Protein AF-0000000072075339 (afdb_homodimer)

Secondary structure (DSSP, 8-state):
------S---TTT----TTS-HHHHHHHHHHHHHHHHT---HHHHHHHHHHHHHHHHHHGGGGGSPPPGGGHHHHEESS------S----HHHHHHHHHHHHHHHT-TT--HHHHHHHHHHHHHHHHHHHHHHHS--EE---/------S---TTT----TTS-HHHHHHHHHHHHHHHHT---HHHHHHHHHHHHHHHHHHGGGGGSPPPGGGHHHHEESSPPP---S----HHHHHHHHHHHHHHHT-TT--HHHHHHHHHHHHHHHHHHHHHHHS--EE---

Radius of gyration: 21.12 Å; Cα contacts (8 Å, |Δi|>4): 261; chains: 2; bounding box: 48×66×52 Å

Sequence (284 aa):
MATILNTECDLLTLPFSAATDFTDLADFCDRFAETLIDCSDPTYKMALLGRMGACLALLRPTLDEPIPPHLIERFTVETLPDPQPFFEPDAHALCEYCQTLTQLLCEQSLLSETEKSLKGLLCELMWMFAADLKAPRWSASHMATILNTECDLLTLPFSAATDFTDLADFCDRFAETLIDCSDPTYKMALLGRMGACLALLRPTLDEPIPPHLIERFTVETLPDPQPFFEPDAHALCEYCQTLTQLLCEQSLLSETEKSLKGLLCELMWMFAADLKAPRWSASH

Nearest PDB structures (foldseek):
  7fik-assembly1_M  TM=4.691E-01  e=2.339E+00  Xenopus laevis
  3kjy-assembly2_B  TM=5.322E-01  e=7.559E+00  Homo sapiens
  7fil-assembly1_A  TM=4.597E-01  e=6.046E+00  Xenopus laevis
  8bqs-assembly1_De  TM=5.172E-01  e=9.995E+00  Tetrahymena thermophila SB210
  7fik-assembly1_M  TM=4.689E-01  e=1.684E+00  Xenopus laevis

Structure (mmCIF, N/CA/C/O backbone):
data_AF-0000000072075339-model_v1
#
loop_
_entity.id
_entity.type
_entity.pdbx_description
1 polymer 'Uncharacterized protein'
#
loop_
_atom_site.group_PDB
_atom_site.id
_atom_site.type_symbol
_atom_site.label_atom_id
_atom_site.label_alt_id
_atom_site.label_comp_id
_atom_site.label_asym_id
_atom_site.label_entity_id
_atom_site.label_seq_id
_atom_site.pdbx_PDB_ins_code
_atom_site.Cartn_x
_atom_site.Cartn_y
_atom_site.Cartn_z
_atom_site.occupancy
_atom_site.B_iso_or_equiv
_atom_site.auth_seq_id
_atom_site.auth_comp_id
_atom_site.auth_asym_id
_atom_site.auth_atom_id
_atom_site.pdbx_PDB_model_num
ATOM 1 N N . MET A 1 1 ? 5.293 36.656 -11.688 1 23.62 1 MET A N 1
ATOM 2 C CA . MET A 1 1 ? 6.238 36.781 -10.586 1 23.62 1 MET A CA 1
ATOM 3 C C . MET A 1 1 ? 5.953 35.719 -9.508 1 23.62 1 MET A C 1
ATOM 5 O O . MET A 1 1 ? 5.078 35.938 -8.664 1 23.62 1 MET A O 1
ATOM 9 N N . ALA A 1 2 ? 5.703 34.531 -9.945 1 28.23 2 ALA A N 1
ATOM 10 C CA . ALA A 1 2 ? 5.176 33.312 -9.305 1 28.23 2 ALA A CA 1
ATOM 11 C C . ALA A 1 2 ? 5.957 32.969 -8.039 1 28.23 2 ALA A C 1
ATOM 13 O O . ALA A 1 2 ? 7.188 33.062 -8.016 1 28.23 2 ALA A O 1
ATOM 14 N N . THR A 1 3 ? 5.398 33.438 -6.914 1 31.03 3 THR A N 1
ATOM 15 C CA . THR A 1 3 ? 6.023 33.094 -5.641 1 31.03 3 THR A CA 1
ATOM 16 C C . THR A 1 3 ? 6.672 31.719 -5.711 1 31.03 3 THR A C 1
ATOM 18 O O . THR A 1 3 ? 5.988 30.703 -5.898 1 31.03 3 THR A O 1
ATOM 21 N N . ILE A 1 4 ? 7.793 31.609 -6.434 1 32.75 4 ILE A N 1
ATOM 22 C CA . ILE A 1 4 ? 8.688 30.453 -6.422 1 32.75 4 ILE A CA 1
ATOM 23 C C . ILE A 1 4 ? 8.68 29.812 -5.035 1 32.75 4 ILE A C 1
ATOM 25 O O . ILE A 1 4 ? 9.039 30.453 -4.043 1 32.75 4 ILE A O 1
ATOM 29 N N . LEU A 1 5 ? 7.621 29.234 -4.617 1 36.28 5 LEU A N 1
ATOM 30 C CA . LEU A 1 5 ? 7.855 28.359 -3.467 1 36.28 5 LEU A CA 1
ATOM 31 C C . LEU A 1 5 ? 9.328 27.984 -3.365 1 36.28 5 LEU A C 1
ATOM 33 O O . LEU A 1 5 ? 9.883 27.391 -4.293 1 36.28 5 LEU A O 1
ATOM 37 N N . ASN A 1 6 ? 10.25 28.906 -2.969 1 36.69 6 ASN A N 1
ATOM 38 C CA . ASN A 1 6 ? 11.648 28.719 -2.596 1 36.69 6 ASN A CA 1
ATOM 39 C C . ASN A 1 6 ? 11.977 27.25 -2.385 1 36.69 6 ASN A C 1
ATOM 41 O O . ASN A 1 6 ? 11.219 26.531 -1.727 1 36.69 6 ASN A O 1
ATOM 45 N N . THR A 1 7 ? 12.789 26.562 -3.205 1 40.75 7 THR A N 1
ATOM 46 C CA . THR A 1 7 ? 13.484 25.281 -3.332 1 40.75 7 THR A CA 1
ATOM 47 C C . THR A 1 7 ? 13.609 24.609 -1.974 1 40.75 7 THR A C 1
ATOM 49 O O . THR A 1 7 ? 13.258 23.438 -1.827 1 40.75 7 THR A O 1
ATOM 52 N N . GLU A 1 8 ? 14.891 24.906 -1.226 1 45.94 8 GLU A N 1
ATOM 53 C CA . GLU A 1 8 ? 15.648 24.219 -0.189 1 45.94 8 GLU A CA 1
ATOM 54 C C . GLU A 1 8 ? 14.961 24.328 1.168 1 45.94 8 GLU A C 1
ATOM 56 O O . GLU A 1 8 ? 15.617 24.562 2.186 1 45.94 8 GLU A O 1
ATOM 61 N N . CYS A 1 9 ? 13.922 25 1.209 1 56.03 9 CYS A N 1
ATOM 62 C CA . CYS A 1 9 ? 13.492 24.953 2.602 1 56.03 9 CYS A CA 1
ATOM 63 C C . CYS A 1 9 ? 13.766 23.578 3.209 1 56.03 9 CYS A C 1
ATOM 65 O O . CYS A 1 9 ? 13.367 22.562 2.65 1 56.03 9 CYS A O 1
ATOM 67 N N . ASP A 1 10 ? 14.82 23.594 4.02 1 80.69 10 ASP A N 1
ATOM 68 C CA . ASP A 1 10 ? 15.25 22.422 4.766 1 80.69 10 ASP A CA 1
ATOM 69 C C . ASP A 1 10 ? 14.055 21.672 5.355 1 80.69 10 ASP A C 1
ATOM 71 O O . ASP A 1 10 ? 13.391 22.188 6.262 1 80.69 10 ASP A O 1
ATOM 75 N N . LEU A 1 11 ? 13.5 20.766 4.598 1 88.38 11 LEU A N 1
ATOM 76 C CA . LEU A 1 11 ? 12.398 19.922 5.047 1 88.38 11 LEU A CA 1
ATOM 77 C C . LEU A 1 11 ? 12.539 19.578 6.527 1 88.38 11 LEU A C 1
ATOM 79 O O . LEU A 1 11 ? 11.539 19.344 7.211 1 88.38 11 LEU A O 1
ATOM 83 N N . LEU A 1 12 ? 13.727 19.766 6.965 1 92.88 12 LEU A N 1
ATOM 84 C CA . LEU A 1 12 ? 13.977 19.406 8.352 1 92.88 12 LEU A CA 1
ATOM 85 C C . LEU A 1 12 ? 13.586 20.547 9.289 1 92.88 12 LEU A C 1
ATOM 87 O O . LEU A 1 12 ? 13.414 20.328 10.492 1 92.88 12 LEU A O 1
ATOM 91 N N . THR A 1 13 ? 13.438 21.719 8.703 1 89.88 13 THR A N 1
ATOM 92 C CA . THR A 1 13 ? 13.125 22.859 9.555 1 89.88 13 THR A CA 1
ATOM 93 C C . THR A 1 13 ? 11.773 23.453 9.195 1 89.88 13 THR A C 1
ATOM 95 O O . THR A 1 13 ? 11.391 24.516 9.711 1 89.88 13 THR A O 1
ATOM 98 N N . LEU A 1 14 ? 11.102 22.875 8.242 1 89.5 14 LEU A N 1
ATOM 99 C CA . LEU A 1 14 ? 9.758 23.328 7.871 1 89.5 14 LEU A CA 1
ATOM 100 C C . LEU A 1 14 ? 8.859 23.406 9.094 1 89.5 14 LEU A C 1
ATOM 102 O O . LEU A 1 14 ? 8.688 22.422 9.82 1 89.5 14 LEU A O 1
ATOM 106 N N . PRO A 1 15 ? 8.414 24.656 9.344 1 91.88 15 PRO A N 1
ATOM 107 C CA . PRO A 1 15 ? 7.578 24.781 10.547 1 91.88 15 PRO A CA 1
ATOM 108 C C . PRO A 1 15 ? 6.152 24.281 10.328 1 91.88 15 PRO A C 1
ATOM 110 O O . PRO A 1 15 ? 5.543 24.562 9.297 1 91.88 15 PRO A O 1
ATOM 113 N N . PHE A 1 16 ? 5.668 23.391 11.203 1 94.56 16 PHE A N 1
ATOM 114 C CA . PHE A 1 16 ? 4.262 23.016 11.242 1 94.56 16 PHE A CA 1
ATOM 115 C C . PHE A 1 16 ? 3.848 22.625 12.656 1 94.56 16 PHE A C 1
ATOM 117 O O . PHE A 1 16 ? 4.688 22.234 13.469 1 94.56 16 PHE A O 1
ATOM 124 N N . SER A 1 17 ? 2.57 22.906 12.922 1 95.94 17 SER A N 1
ATOM 125 C CA . SER A 1 17 ? 1.936 22.625 14.203 1 95.94 17 SER A CA 1
ATOM 126 C C . SER A 1 17 ? 0.494 22.156 14.023 1 95.94 17 SER A C 1
ATOM 128 O O . SER A 1 17 ? 0.046 21.938 12.891 1 95.94 17 SER A O 1
ATOM 130 N N . ALA A 1 18 ? -0.209 22.016 15.125 1 93.88 18 ALA A N 1
ATOM 131 C CA . ALA A 1 18 ? -1.604 21.578 15.086 1 93.88 18 ALA A CA 1
ATOM 132 C C . ALA A 1 18 ? -2.49 22.656 14.461 1 93.88 18 ALA A C 1
ATOM 134 O O . ALA A 1 18 ? -3.621 22.375 14.047 1 93.88 18 ALA A O 1
ATOM 135 N N . ALA A 1 19 ? -1.967 23.875 14.359 1 93.38 19 ALA A N 1
ATOM 136 C CA . ALA A 1 19 ? -2.729 24.984 13.805 1 93.38 19 ALA A CA 1
ATOM 137 C C . ALA A 1 19 ? -2.564 25.062 12.289 1 93.38 19 ALA A C 1
ATOM 139 O O . ALA A 1 19 ? -3.287 25.797 11.617 1 93.38 19 ALA A O 1
ATOM 140 N N . THR A 1 20 ? -1.573 24.297 11.773 1 95.5 20 THR A N 1
ATOM 141 C CA . THR A 1 20 ? -1.332 24.297 10.336 1 95.5 20 THR A CA 1
ATOM 142 C C . THR A 1 20 ? -2.482 23.625 9.594 1 95.5 20 THR A C 1
ATOM 144 O O . THR A 1 20 ? -2.971 22.578 10.023 1 95.5 20 THR A O 1
ATOM 147 N N . ASP A 1 21 ? -2.965 24.25 8.5 1 95.06 21 ASP A N 1
ATOM 148 C CA . ASP A 1 21 ? -4.035 23.672 7.695 1 95.06 21 ASP A CA 1
ATOM 149 C C . ASP A 1 21 ? -3.648 22.281 7.191 1 95.06 21 ASP A C 1
ATOM 151 O O . ASP A 1 21 ? -2.508 22.062 6.777 1 95.06 21 ASP A O 1
ATOM 155 N N . PHE A 1 22 ? -4.676 21.422 7.152 1 96.19 22 PHE A N 1
ATOM 156 C CA . PHE A 1 22 ? -4.367 20.062 6.75 1 96.19 22 PHE A CA 1
ATOM 157 C C . PHE A 1 22 ? -3.92 20.016 5.293 1 96.19 22 PHE A C 1
ATOM 159 O O . PHE A 1 22 ? -3.156 19.125 4.902 1 96.19 22 PHE A O 1
ATOM 166 N N . THR A 1 23 ? -4.289 20.922 4.488 1 93.75 23 THR A N 1
ATOM 167 C CA . THR A 1 23 ? -3.871 20.953 3.09 1 93.75 23 THR A CA 1
ATOM 168 C C . THR A 1 23 ? -2.391 21.297 2.975 1 93.75 23 THR A C 1
ATOM 170 O O . THR A 1 23 ? -1.698 20.812 2.08 1 93.75 23 THR A O 1
ATOM 173 N N . ASP A 1 24 ? -1.983 22.172 3.846 1 95 24 ASP A N 1
ATOM 174 C CA . ASP A 1 24 ? -0.554 22.469 3.881 1 95 24 ASP A CA 1
ATOM 175 C C . ASP A 1 24 ? 0.248 21.25 4.332 1 95 24 ASP A C 1
ATOM 177 O O . ASP A 1 24 ? 1.301 20.953 3.77 1 95 24 ASP A O 1
ATOM 181 N N . LEU A 1 25 ? -0.265 20.594 5.309 1 97.25 25 LEU A N 1
ATOM 182 C CA . LEU A 1 25 ? 0.392 19.375 5.773 1 97.25 25 LEU A CA 1
ATOM 183 C C . LEU A 1 25 ? 0.424 18.312 4.672 1 97.25 25 LEU A C 1
ATOM 185 O O . LEU A 1 25 ? 1.421 17.609 4.512 1 97.25 25 LEU A O 1
ATOM 189 N N . ALA A 1 26 ? -0.642 18.266 3.934 1 95.25 26 ALA A N 1
ATOM 190 C CA . ALA A 1 26 ? -0.673 17.359 2.795 1 95.25 26 ALA A CA 1
ATOM 191 C C . ALA A 1 26 ? 0.414 17.703 1.781 1 95.25 26 ALA A C 1
ATOM 193 O O . ALA A 1 26 ? 1.076 16.812 1.242 1 95.25 26 ALA A O 1
ATOM 194 N N . ASP A 1 27 ? 0.608 18.891 1.541 1 94.19 27 ASP A N 1
ATOM 195 C CA . ASP A 1 27 ? 1.674 19.344 0.649 1 94.19 27 ASP A CA 1
ATOM 196 C C . ASP A 1 27 ? 3.045 18.938 1.187 1 94.19 27 ASP A C 1
ATOM 198 O O . ASP A 1 27 ? 3.938 18.578 0.417 1 94.19 27 ASP A O 1
ATOM 202 N N . PHE A 1 28 ? 3.186 19.047 2.463 1 95.81 28 PHE A N 1
ATOM 203 C CA . PHE A 1 28 ? 4.441 18.625 3.072 1 95.81 28 PHE A CA 1
ATOM 204 C C . PHE A 1 28 ? 4.668 17.125 2.869 1 95.81 28 PHE A C 1
ATOM 206 O O . PHE A 1 28 ? 5.781 16.703 2.557 1 95.81 28 PHE A O 1
ATOM 213 N N . CYS A 1 29 ? 3.629 16.375 3.064 1 96.44 29 CYS A N 1
ATOM 214 C CA . CYS A 1 29 ? 3.742 14.938 2.83 1 96.44 29 CYS A CA 1
ATOM 215 C C . CYS A 1 29 ? 4.273 14.648 1.431 1 96.44 29 CYS A C 1
ATOM 217 O O . CYS A 1 29 ? 5.129 13.789 1.252 1 96.44 29 CYS A O 1
ATOM 219 N N . ASP A 1 30 ? 3.842 15.391 0.474 1 95.19 30 ASP A N 1
ATOM 220 C CA . ASP A 1 30 ? 4.312 15.266 -0.901 1 95.19 30 ASP A CA 1
ATOM 221 C C . ASP A 1 30 ? 5.812 15.539 -0.997 1 95.19 30 ASP A C 1
ATOM 223 O O . ASP A 1 30 ? 6.555 14.766 -1.608 1 95.19 30 ASP A O 1
ATOM 227 N N . ARG A 1 31 ? 6.148 16.531 -0.443 1 95.12 31 ARG A N 1
ATOM 228 C CA . ARG A 1 31 ? 7.543 16.969 -0.512 1 95.12 31 ARG A CA 1
ATOM 229 C C . ARG A 1 31 ? 8.453 16 0.242 1 95.12 31 ARG A C 1
ATOM 231 O O . ARG A 1 31 ? 9.562 15.703 -0.206 1 95.12 31 ARG A O 1
ATOM 238 N N . PHE A 1 32 ? 7.98 15.562 1.385 1 96.88 32 PHE A N 1
ATOM 239 C CA . PHE A 1 32 ? 8.758 14.57 2.127 1 96.88 32 PHE A CA 1
ATOM 240 C C . PHE A 1 32 ? 9 13.328 1.281 1 96.88 32 PHE A C 1
ATOM 242 O O . PHE A 1 32 ? 10.125 12.828 1.213 1 96.88 32 PHE A O 1
ATOM 249 N N . ALA A 1 33 ? 7.953 12.859 0.675 1 96 33 ALA A N 1
ATOM 250 C CA . ALA A 1 33 ? 8.07 11.656 -0.144 1 96 33 ALA A CA 1
ATOM 251 C C . ALA A 1 33 ? 9.031 11.875 -1.309 1 96 33 ALA A C 1
ATOM 253 O O . ALA A 1 33 ? 9.883 11.023 -1.587 1 96 33 ALA A O 1
ATOM 254 N N . GLU A 1 34 ? 8.93 12.953 -1.925 1 95.19 34 GLU A N 1
ATOM 255 C CA . GLU A 1 34 ? 9.781 13.297 -3.059 1 95.19 34 GLU A CA 1
ATOM 256 C C . GLU A 1 34 ? 11.258 13.289 -2.658 1 95.19 34 GLU A C 1
ATOM 258 O O . GLU A 1 34 ? 12.117 12.859 -3.43 1 95.19 34 GLU A O 1
ATOM 263 N N . THR A 1 35 ? 11.469 13.734 -1.55 1 95.69 35 THR A N 1
ATOM 264 C CA . THR A 1 35 ? 12.844 13.82 -1.062 1 95.69 35 THR A CA 1
ATOM 265 C C . THR A 1 35 ? 13.328 12.453 -0.579 1 95.69 35 THR A C 1
ATOM 267 O O . THR A 1 35 ? 14.461 12.062 -0.853 1 95.69 35 THR A O 1
ATOM 270 N N . LEU A 1 36 ? 12.539 11.766 0.073 1 96.56 36 LEU A N 1
ATOM 271 C CA . LEU A 1 36 ? 12.906 10.477 0.662 1 96.56 36 LEU A CA 1
ATOM 272 C C . LEU A 1 36 ? 13.289 9.477 -0.42 1 96.56 36 LEU A C 1
ATOM 274 O O . LEU A 1 36 ? 14.25 8.719 -0.259 1 96.56 36 LEU A O 1
ATOM 278 N N . ILE A 1 37 ? 12.578 9.469 -1.451 1 95 37 ILE A N 1
ATOM 279 C CA . ILE A 1 37 ? 12.719 8.438 -2.479 1 95 37 ILE A CA 1
ATOM 280 C C . ILE A 1 37 ? 14.148 8.445 -3.02 1 95 37 ILE A C 1
ATOM 282 O O . ILE A 1 37 ? 14.695 7.395 -3.357 1 95 37 ILE A O 1
ATOM 286 N N . ASP A 1 38 ? 14.781 9.57 -3.012 1 93 38 ASP A N 1
ATOM 287 C CA . ASP A 1 38 ? 16.125 9.688 -3.57 1 93 38 ASP A CA 1
ATOM 288 C C . ASP A 1 38 ? 17.156 9.883 -2.467 1 93 38 ASP A C 1
ATOM 290 O O . ASP A 1 38 ? 18.344 10.109 -2.75 1 93 38 ASP A O 1
ATOM 294 N N . CYS A 1 39 ? 16.766 9.797 -1.274 1 93.44 39 CYS A N 1
ATOM 295 C CA . CYS A 1 39 ? 17.656 10.055 -0.16 1 93.44 39 CYS A CA 1
ATOM 296 C C . CYS A 1 39 ? 18.531 8.836 0.131 1 93.44 39 CYS A C 1
ATOM 298 O O . CYS A 1 39 ? 18.016 7.746 0.385 1 93.44 39 CYS A O 1
ATOM 300 N N . SER A 1 40 ? 19.781 8.977 0.144 1 91.5 40 SER A N 1
ATOM 301 C CA . SER A 1 40 ? 20.703 7.879 0.401 1 91.5 40 SER A CA 1
ATOM 302 C C . SER A 1 40 ? 21.484 8.102 1.694 1 91.5 40 SER A C 1
ATOM 304 O O . SER A 1 40 ? 22.141 7.18 2.201 1 91.5 40 SER A O 1
ATOM 306 N N . ASP A 1 41 ? 21.469 9.281 2.227 1 92.75 41 ASP A N 1
ATOM 307 C CA . ASP A 1 41 ? 22.141 9.594 3.482 1 92.75 41 ASP A CA 1
ATOM 308 C C . ASP A 1 41 ? 21.344 9.078 4.68 1 92.75 41 ASP A C 1
ATOM 310 O O . ASP A 1 41 ? 20.234 9.555 4.938 1 92.75 41 ASP A O 1
ATOM 314 N N . PRO A 1 42 ? 21.953 8.242 5.473 1 91.62 42 PRO A N 1
ATOM 315 C CA . PRO A 1 42 ? 21.188 7.617 6.562 1 91.62 42 PRO A CA 1
ATOM 316 C C . PRO A 1 42 ? 20.766 8.625 7.629 1 91.62 42 PRO A C 1
ATOM 318 O O . PRO A 1 42 ? 19.656 8.508 8.18 1 91.62 42 PRO A O 1
ATOM 321 N N . THR A 1 43 ? 21.625 9.508 7.91 1 93 43 THR A N 1
ATOM 322 C CA . THR A 1 43 ? 21.312 10.5 8.93 1 93 43 THR A CA 1
ATOM 323 C C . THR A 1 43 ? 20.156 11.391 8.469 1 93 43 THR A C 1
ATOM 325 O O . THR A 1 43 ? 19.219 11.656 9.234 1 93 43 THR A O 1
ATOM 328 N N . TYR A 1 44 ? 20.25 11.867 7.266 1 93.88 44 TYR A N 1
ATOM 329 C CA . TYR A 1 44 ? 19.188 12.703 6.719 1 93.88 44 TYR A CA 1
ATOM 330 C C . TYR A 1 44 ? 17.891 11.93 6.605 1 93.88 44 TYR A C 1
ATOM 332 O O . TYR A 1 44 ? 16.812 12.461 6.902 1 93.88 44 TYR A O 1
ATOM 340 N N . LYS A 1 45 ? 17.969 10.703 6.188 1 94.88 45 LYS A N 1
ATOM 341 C CA . LYS A 1 45 ? 16.797 9.836 6.082 1 94.88 45 LYS A CA 1
ATOM 342 C C . LYS A 1 45 ? 16.078 9.734 7.418 1 94.88 45 LYS A C 1
ATOM 344 O O . LYS A 1 45 ? 14.852 9.898 7.48 1 94.88 45 LYS A O 1
ATOM 349 N N . MET A 1 46 ? 16.859 9.547 8.445 1 95.44 46 MET A N 1
ATOM 350 C CA . MET A 1 46 ? 16.266 9.414 9.766 1 95.44 46 MET A CA 1
ATOM 351 C C . MET A 1 46 ? 15.57 10.703 10.188 1 95.44 46 MET A C 1
ATOM 353 O O . MET A 1 46 ? 14.469 10.672 10.742 1 95.44 46 MET A O 1
ATOM 357 N N . ALA A 1 47 ? 16.188 11.766 9.953 1 94.88 47 ALA A N 1
ATOM 358 C CA . ALA A 1 47 ? 15.602 13.062 10.289 1 94.88 47 ALA A CA 1
ATOM 359 C C . ALA A 1 47 ? 14.312 13.305 9.5 1 94.88 47 ALA A C 1
ATOM 361 O O . ALA A 1 47 ? 13.32 13.781 10.047 1 94.88 47 ALA A O 1
ATOM 362 N N . LEU A 1 48 ? 14.344 12.93 8.227 1 96.31 48 LEU A N 1
ATOM 363 C CA . LEU A 1 48 ? 13.18 13.078 7.359 1 96.31 48 LEU A CA 1
ATOM 364 C C . LEU A 1 48 ? 12.016 12.227 7.859 1 96.31 48 LEU A C 1
ATOM 366 O O . LEU A 1 48 ? 10.883 12.695 7.926 1 96.31 48 LEU A O 1
ATOM 370 N N . LEU A 1 49 ? 12.336 11.031 8.234 1 97.38 49 LEU A N 1
ATOM 371 C CA . LEU A 1 49 ? 11.32 10.125 8.758 1 97.38 49 LEU A CA 1
ATOM 372 C C . LEU A 1 49 ? 10.711 10.688 10.039 1 97.38 49 LEU A C 1
ATOM 374 O O . LEU A 1 49 ? 9.5 10.578 10.258 1 97.38 49 LEU A O 1
ATOM 378 N N . GLY A 1 50 ? 11.531 11.266 10.828 1 96.88 50 GLY A N 1
ATOM 379 C CA . GLY A 1 50 ? 11.031 11.914 12.023 1 96.88 50 GLY A CA 1
ATOM 380 C C . GLY A 1 50 ? 10.039 13.023 11.734 1 96.88 50 GLY A C 1
ATOM 381 O O . GLY A 1 50 ? 8.969 13.094 12.352 1 96.88 50 GLY A O 1
ATOM 382 N N . ARG A 1 51 ? 10.422 13.859 10.805 1 96.62 51 ARG A N 1
ATOM 383 C CA . ARG A 1 51 ? 9.547 14.961 10.414 1 96.62 51 ARG A CA 1
ATOM 384 C C . ARG A 1 51 ? 8.258 14.445 9.789 1 96.62 51 ARG A C 1
ATOM 386 O O . ARG A 1 51 ? 7.176 14.961 10.078 1 96.62 51 ARG A O 1
ATOM 393 N N . MET A 1 52 ? 8.344 13.438 9.031 1 97.31 52 MET A N 1
ATOM 394 C CA . MET A 1 52 ? 7.18 12.797 8.422 1 97.31 52 MET A CA 1
ATOM 395 C C . MET A 1 52 ? 6.23 12.273 9.492 1 97.31 52 MET A C 1
ATOM 397 O O . MET A 1 52 ? 5.02 12.484 9.414 1 97.31 52 MET A O 1
ATOM 401 N N . GLY A 1 53 ? 6.859 11.602 10.422 1 98 53 GLY A N 1
ATOM 402 C CA . GLY A 1 53 ? 6.059 11.086 11.523 1 98 53 GLY A CA 1
ATOM 403 C C . GLY A 1 53 ? 5.293 12.164 12.266 1 98 53 GLY A C 1
ATOM 404 O O . GLY A 1 53 ? 4.117 11.984 12.594 1 98 53 GLY A O 1
ATOM 405 N N . ALA A 1 54 ? 5.945 13.219 12.57 1 97.38 54 ALA A N 1
ATOM 406 C CA . ALA A 1 54 ? 5.312 14.344 13.266 1 97.38 54 ALA A CA 1
ATOM 407 C C . ALA A 1 54 ? 4.172 14.93 12.43 1 97.38 54 ALA A C 1
ATOM 409 O O . ALA A 1 54 ? 3.102 15.227 12.961 1 97.38 54 ALA A O 1
ATOM 410 N N . CYS A 1 55 ? 4.41 15.062 11.18 1 97.94 55 CYS A N 1
ATOM 411 C CA . CYS A 1 55 ? 3.4 15.594 10.266 1 97.94 55 CYS A CA 1
ATOM 412 C C . CYS A 1 55 ? 2.168 14.703 10.242 1 97.94 55 CYS A C 1
ATOM 414 O O . CYS A 1 55 ? 1.041 15.188 10.359 1 97.94 55 CYS A O 1
ATOM 416 N N . LEU A 1 56 ? 2.328 13.414 10.141 1 98.56 56 LEU A N 1
ATOM 417 C CA . LEU A 1 56 ? 1.232 12.453 10.109 1 98.56 56 LEU A CA 1
ATOM 418 C C . LEU A 1 56 ? 0.462 12.461 11.43 1 98.56 56 LEU A C 1
ATOM 420 O O . LEU A 1 56 ? -0.764 12.328 11.43 1 98.56 56 LEU A O 1
ATOM 424 N N . ALA A 1 57 ? 1.186 12.609 12.469 1 98 57 ALA A N 1
ATOM 425 C CA . ALA A 1 57 ? 0.553 12.656 13.781 1 98 57 ALA A CA 1
ATOM 426 C C . ALA A 1 57 ? -0.381 13.852 13.898 1 98 57 ALA A C 1
ATOM 428 O O . ALA A 1 57 ? -1.417 13.781 14.562 1 98 57 ALA A O 1
ATOM 429 N N . LEU A 1 58 ? -0.051 14.867 13.25 1 97.94 58 LEU A N 1
ATOM 430 C CA . LEU A 1 58 ? -0.884 16.062 13.273 1 97.94 58 LEU A CA 1
ATOM 431 C C . LEU A 1 58 ? -2.096 15.906 12.359 1 97.94 58 LEU A C 1
ATOM 433 O O . LEU A 1 58 ? -3.164 16.453 12.633 1 97.94 58 LEU A O 1
ATOM 437 N N . LEU A 1 59 ? -1.928 15.172 11.312 1 98.19 59 LEU A N 1
ATOM 438 C CA . LEU A 1 59 ? -2.992 15.008 10.328 1 98.19 59 LEU A CA 1
ATOM 439 C C . LEU A 1 59 ? -4.062 14.047 10.844 1 98.19 59 LEU A C 1
ATOM 441 O O . LEU A 1 59 ? -5.25 14.227 10.562 1 98.19 59 LEU A O 1
ATOM 445 N N . ARG A 1 60 ? -3.721 13.117 11.617 1 97.25 60 ARG A N 1
ATOM 446 C CA . ARG A 1 60 ? -4.602 12.023 12.008 1 97.25 60 ARG A CA 1
ATOM 447 C C . ARG A 1 60 ? -5.875 12.547 12.664 1 97.25 60 ARG A C 1
ATOM 449 O O . ARG A 1 60 ? -6.98 12.203 12.242 1 97.25 60 ARG A O 1
ATOM 456 N N . PRO A 1 61 ? -5.828 13.406 13.586 1 95.62 61 PRO A N 1
ATOM 457 C CA . PRO A 1 61 ? -7.055 13.891 14.227 1 95.62 61 PRO A CA 1
ATOM 458 C C . PRO A 1 61 ? -7.906 14.75 13.297 1 95.62 61 PRO A C 1
ATOM 460 O O . PRO A 1 61 ? -9.117 14.867 13.492 1 95.62 61 PRO A O 1
ATOM 463 N N . THR A 1 62 ? -7.32 15.297 12.312 1 94.38 62 THR A N 1
ATOM 464 C CA . THR A 1 62 ? -8.031 16.203 11.422 1 94.38 62 THR A CA 1
ATOM 465 C C . THR A 1 62 ? -8.906 15.438 10.438 1 94.38 62 THR A C 1
ATOM 467 O O . THR A 1 62 ? -9.805 16 9.82 1 94.38 62 THR A O 1
ATOM 470 N N . LEU A 1 63 ? -8.625 14.234 10.289 1 95.12 63 LEU A N 1
ATOM 471 C CA . LEU A 1 63 ? -9.352 13.422 9.312 1 95.12 63 LEU A CA 1
ATOM 472 C C . LEU A 1 63 ? -10.82 13.297 9.688 1 95.12 63 LEU A C 1
ATOM 474 O O . LEU A 1 63 ? -11.672 13.062 8.828 1 95.12 63 LEU A O 1
ATOM 478 N N . ASP A 1 64 ? -11.102 13.508 10.906 1 93.06 64 ASP A N 1
ATOM 479 C CA . ASP A 1 64 ? -12.477 13.383 11.391 1 93.06 64 ASP A CA 1
ATOM 480 C C . ASP A 1 64 ? -13.125 14.758 11.547 1 93.06 64 ASP A C 1
ATOM 482 O O . ASP A 1 64 ? -14.297 14.852 11.914 1 93.06 64 ASP A O 1
ATOM 486 N N . GLU A 1 65 ? -12.477 15.75 11.312 1 92.31 65 GLU A N 1
ATOM 487 C CA . GLU A 1 65 ? -12.977 17.109 11.484 1 92.31 65 GLU A CA 1
ATOM 488 C C . GLU A 1 65 ? -13.586 17.641 10.188 1 92.31 65 GLU A C 1
ATOM 490 O O . GLU A 1 65 ? -13.156 17.266 9.094 1 92.31 65 GLU A O 1
ATOM 495 N N . PRO A 1 66 ? -14.539 18.516 10.383 1 90.56 66 PRO A N 1
ATOM 496 C CA . PRO A 1 66 ? -15.055 19.156 9.18 1 90.56 66 PRO A CA 1
ATOM 497 C C . PRO A 1 66 ? -14.031 20.078 8.508 1 90.56 66 PRO A C 1
ATOM 499 O O . PRO A 1 66 ? -13.062 20.5 9.148 1 90.56 66 PRO A O 1
ATOM 502 N N . ILE A 1 67 ? -14.234 20.266 7.246 1 90.81 67 ILE A N 1
ATOM 503 C CA . ILE A 1 67 ? -13.367 21.203 6.52 1 90.81 67 ILE A CA 1
ATOM 504 C C . ILE A 1 67 ? -13.516 22.594 7.102 1 90.81 67 ILE A C 1
ATOM 506 O O . ILE A 1 67 ? -14.625 23.125 7.195 1 90.81 67 ILE A O 1
ATOM 510 N N . PRO A 1 68 ? -12.367 23.141 7.453 1 91.56 68 PRO A N 1
ATOM 511 C CA . PRO A 1 68 ? -12.453 24.531 7.926 1 91.56 68 PRO A CA 1
ATOM 512 C C . PRO A 1 68 ? -13.125 25.453 6.918 1 91.56 68 PRO A C 1
ATOM 514 O O . PRO A 1 68 ? -12.914 25.328 5.711 1 91.56 68 PRO A O 1
ATOM 517 N N . PRO A 1 69 ? -13.867 26.391 7.375 1 91.44 69 PRO A N 1
ATOM 518 C CA . PRO A 1 69 ? -14.641 27.266 6.488 1 91.44 69 PRO A CA 1
ATOM 519 C C . PRO A 1 69 ? -13.758 27.984 5.465 1 91.44 69 PRO A C 1
ATOM 521 O O . PRO A 1 69 ? -14.164 28.156 4.309 1 91.44 69 PRO A O 1
ATOM 524 N N . HIS A 1 70 ? -12.656 28.453 5.875 1 92.5 70 HIS A N 1
ATOM 525 C CA . HIS A 1 70 ? -11.805 29.234 4.996 1 92.5 70 HIS A CA 1
ATOM 526 C C . HIS A 1 70 ? -11.211 28.375 3.883 1 92.5 70 HIS A C 1
ATOM 528 O O . HIS A 1 70 ? -10.617 28.891 2.936 1 92.5 70 HIS A O 1
ATOM 534 N N . LEU A 1 71 ? -11.352 27.016 3.996 1 90.94 71 LEU A N 1
ATOM 535 C CA . LEU A 1 71 ? -10.805 26.109 2.99 1 90.94 71 LEU A CA 1
ATOM 536 C C . LEU A 1 71 ? -11.914 25.578 2.082 1 90.94 71 LEU A C 1
ATOM 538 O O . LEU A 1 71 ? -11.641 24.906 1.091 1 90.94 71 LEU A O 1
ATOM 542 N N . ILE A 1 72 ? -13.141 25.797 2.246 1 88.38 72 ILE A N 1
ATOM 543 C CA . ILE A 1 72 ? -14.281 25.219 1.542 1 88.38 72 ILE A CA 1
ATOM 544 C C . ILE A 1 72 ? -14.18 25.531 0.05 1 88.38 72 ILE A C 1
ATOM 546 O O . ILE A 1 72 ? -14.445 24.672 -0.789 1 88.38 72 ILE A O 1
ATOM 550 N N . GLU A 1 73 ? -13.766 26.703 -0.239 1 84.44 73 GLU A N 1
ATOM 551 C CA . GLU A 1 73 ? -13.688 27.125 -1.635 1 84.44 73 GLU A CA 1
ATOM 552 C C . GLU A 1 73 ? -12.672 26.281 -2.408 1 84.44 73 GLU A C 1
ATOM 554 O O . GLU A 1 73 ? -12.844 26.047 -3.607 1 84.44 73 GLU A O 1
ATOM 559 N N . ARG A 1 74 ? -11.688 25.828 -1.696 1 83.31 74 ARG A N 1
ATOM 560 C CA . ARG A 1 74 ? -10.633 25.031 -2.326 1 83.31 74 ARG A CA 1
ATOM 561 C C . ARG A 1 74 ? -11.141 23.656 -2.719 1 83.31 74 ARG A C 1
ATOM 563 O O . ARG A 1 74 ? -10.555 22.984 -3.58 1 83.31 74 ARG A O 1
ATOM 570 N N . PHE A 1 75 ? -12.203 23.25 -2.164 1 86.88 75 PHE A N 1
ATOM 571 C CA . PHE A 1 75 ? -12.688 21.891 -2.379 1 86.88 75 PHE A CA 1
ATOM 572 C C . PHE A 1 75 ? -13.914 21.891 -3.285 1 86.88 75 PHE A C 1
ATOM 574 O O . PHE A 1 75 ? -14.438 20.828 -3.625 1 86.88 75 PHE A O 1
ATOM 581 N N . THR A 1 76 ? -14.359 23.047 -3.629 1 79 76 THR A N 1
ATOM 582 C CA . THR A 1 76 ? -15.539 23.172 -4.48 1 79 76 THR A CA 1
ATOM 583 C C . THR A 1 76 ? -15.141 23.391 -5.934 1 79 76 THR A C 1
ATOM 585 O O . THR A 1 76 ? -14.477 24.375 -6.254 1 79 76 THR A O 1
ATOM 588 N N . VAL A 1 77 ? -14.812 22.422 -6.531 1 71.56 77 VAL A N 1
ATOM 589 C CA . VAL A 1 77 ? -14.445 22.594 -7.934 1 71.56 77 VAL A CA 1
ATOM 590 C C . VAL A 1 77 ? -15.641 22.25 -8.82 1 71.56 77 VAL A C 1
ATOM 592 O O . VAL A 1 77 ? -16.516 21.469 -8.43 1 71.56 77 VAL A O 1
ATOM 595 N N . GLU A 1 78 ? -15.664 23 -9.859 1 65.75 78 GLU A N 1
ATOM 596 C CA . GLU A 1 78 ? -16.75 22.812 -10.82 1 65.75 78 GLU A CA 1
ATOM 597 C C . GLU A 1 78 ? -16.625 21.484 -11.547 1 65.75 78 GLU A C 1
ATOM 599 O O . GLU A 1 78 ? -17.641 20.875 -11.898 1 65.75 78 GLU A O 1
ATOM 604 N N . THR A 1 79 ? -15.312 21.172 -11.867 1 62.44 79 THR A N 1
ATOM 605 C CA . THR A 1 79 ? -15.086 19.906 -12.547 1 62.44 79 THR A CA 1
ATOM 606 C C . THR A 1 79 ? -14.125 19.031 -11.75 1 62.44 79 THR A C 1
ATOM 608 O O . THR A 1 79 ? -13.094 19.516 -11.273 1 62.44 79 THR A O 1
ATOM 611 N N . LEU A 1 80 ? -14.648 17.938 -11.344 1 59.28 80 LEU A N 1
ATOM 612 C CA . LEU A 1 80 ? -13.797 17 -10.625 1 59.28 80 LEU A CA 1
ATOM 613 C C . LEU A 1 80 ? -12.586 16.609 -11.477 1 59.28 80 LEU A C 1
ATOM 615 O O . LEU A 1 80 ? -12.734 16.219 -12.641 1 59.28 80 LEU A O 1
ATOM 619 N N . PRO A 1 81 ? -11.461 17.062 -11.039 1 59.47 81 PRO A N 1
ATOM 620 C CA . PRO A 1 81 ? -10.305 16.562 -11.781 1 59.47 81 PRO A CA 1
ATOM 621 C C . PRO A 1 81 ? -10.281 15.031 -11.883 1 59.47 81 PRO A C 1
ATOM 623 O O . PRO A 1 81 ? -10.945 14.344 -11.102 1 59.47 81 PRO A O 1
ATOM 626 N N . ASP A 1 82 ? -9.836 14.523 -12.961 1 57.47 82 ASP A N 1
ATOM 627 C CA . ASP A 1 82 ? -9.664 13.078 -13.109 1 57.47 82 ASP A CA 1
ATOM 628 C C . ASP A 1 82 ? -8.938 12.484 -11.906 1 57.47 82 ASP A C 1
ATOM 630 O O . ASP A 1 82 ? -7.934 13.039 -11.445 1 57.47 82 ASP A O 1
ATOM 634 N N . PRO A 1 83 ? -9.656 11.695 -11.25 1 53.09 83 PRO A N 1
ATOM 635 C CA . PRO A 1 83 ? -8.969 11.078 -10.109 1 53.09 83 PRO A CA 1
ATOM 636 C C . PRO A 1 83 ? -7.574 10.57 -10.469 1 53.09 83 PRO A C 1
ATOM 638 O O . PRO A 1 83 ? -7.402 9.883 -11.477 1 53.09 83 PRO A O 1
ATOM 641 N N . GLN A 1 84 ? -6.574 11.305 -10.477 1 55.75 84 GLN A N 1
ATOM 642 C CA . GLN A 1 84 ? -5.227 10.781 -10.672 1 55.75 84 GLN A CA 1
ATOM 643 C C . GLN A 1 84 ? -4.812 9.883 -9.508 1 55.75 84 GLN A C 1
ATOM 645 O O . GLN A 1 84 ? -4.742 10.336 -8.367 1 55.75 84 GLN A O 1
ATOM 650 N N . PRO A 1 85 ? -5.059 8.477 -9.789 1 59.66 85 PRO A N 1
ATOM 651 C CA . PRO A 1 85 ? -4.578 7.691 -8.648 1 59.66 85 PRO A CA 1
ATOM 652 C C . PRO A 1 85 ? -3.074 7.82 -8.43 1 59.66 85 PRO A C 1
ATOM 654 O O . PRO A 1 85 ? -2.307 7.836 -9.398 1 59.66 85 PRO A O 1
ATOM 657 N N . PHE A 1 86 ? -2.676 8.375 -7.355 1 72.44 86 PHE A N 1
ATOM 658 C CA . PHE A 1 86 ? -1.247 8.539 -7.117 1 72.44 86 PHE A CA 1
ATOM 659 C C . PHE A 1 86 ? -0.627 7.23 -6.633 1 72.44 86 PHE A C 1
ATOM 661 O O . PHE A 1 86 ? 0.597 7.113 -6.547 1 72.44 86 PHE A O 1
ATOM 668 N N . PHE A 1 87 ? -1.464 6.066 -6.488 1 86.88 87 PHE A N 1
ATOM 669 C CA . PHE A 1 87 ? -0.896 4.766 -6.148 1 86.88 87 PHE A CA 1
ATOM 670 C C . PHE A 1 87 ? -0.965 3.818 -7.34 1 86.88 87 PHE A C 1
ATOM 672 O O . PHE A 1 87 ? -1.947 3.092 -7.508 1 86.88 87 PHE A O 1
ATOM 679 N N . GLU A 1 88 ? 0.114 3.889 -8.164 1 87.94 88 GLU A N 1
ATOM 680 C CA . GLU A 1 88 ? 0.101 3.088 -9.383 1 87.94 88 GLU A CA 1
ATOM 681 C C . GLU A 1 88 ? 1.379 2.266 -9.516 1 87.94 88 GLU A C 1
ATOM 683 O O . GLU A 1 88 ? 2.084 2.363 -10.523 1 87.94 88 GLU A O 1
ATOM 688 N N . PRO A 1 89 ? 1.58 1.422 -8.562 1 92.56 89 PRO A N 1
ATOM 689 C CA . PRO A 1 89 ? 2.717 0.512 -8.719 1 92.56 89 PRO A CA 1
ATOM 690 C C . PRO A 1 89 ? 2.512 -0.504 -9.844 1 92.56 89 PRO A C 1
ATOM 692 O O . PRO A 1 89 ? 1.376 -0.898 -10.125 1 92.56 89 PRO A O 1
ATOM 695 N N . ASP A 1 90 ? 3.605 -0.877 -10.516 1 92.81 90 ASP A N 1
ATOM 696 C CA . ASP A 1 90 ? 3.48 -1.953 -11.492 1 92.81 90 ASP A CA 1
ATOM 697 C C . ASP A 1 90 ? 3.494 -3.318 -10.812 1 92.81 90 ASP A C 1
ATOM 699 O O . ASP A 1 90 ? 3.641 -3.408 -9.586 1 92.81 90 ASP A O 1
ATOM 703 N N . ALA A 1 91 ? 3.359 -4.332 -11.578 1 94.38 91 ALA A N 1
ATOM 704 C CA . ALA A 1 91 ? 3.223 -5.684 -11.039 1 94.38 91 ALA A CA 1
ATOM 705 C C . ALA A 1 91 ? 4.477 -6.105 -10.281 1 94.38 91 ALA A C 1
ATOM 707 O O . ALA A 1 91 ? 4.395 -6.805 -9.273 1 94.38 91 ALA A O 1
ATOM 708 N N . HIS A 1 92 ? 5.66 -5.715 -10.727 1 96.69 92 HIS A N 1
ATOM 709 C CA . HIS A 1 92 ? 6.902 -6.055 -10.039 1 96.69 92 HIS A CA 1
ATOM 710 C C . HIS A 1 92 ? 6.961 -5.398 -8.664 1 96.69 92 HIS A C 1
ATOM 712 O O . HIS A 1 92 ? 7.305 -6.051 -7.672 1 96.69 92 HIS A O 1
ATOM 718 N N . ALA A 1 93 ? 6.633 -4.18 -8.68 1 96.75 93 ALA A N 1
ATOM 719 C CA . ALA A 1 93 ? 6.629 -3.453 -7.41 1 96.75 93 ALA A CA 1
ATOM 720 C C . ALA A 1 93 ? 5.613 -4.051 -6.438 1 96.75 93 ALA A C 1
ATOM 722 O O . ALA A 1 93 ? 5.914 -4.25 -5.258 1 96.75 93 ALA A O 1
ATOM 723 N N . LEU A 1 94 ? 4.438 -4.336 -6.93 1 97.19 94 LEU A N 1
ATOM 724 C CA . LEU A 1 94 ? 3.4 -4.93 -6.098 1 97.19 94 LEU A CA 1
ATOM 725 C C . LEU A 1 94 ? 3.869 -6.258 -5.512 1 97.19 94 LEU A C 1
ATOM 727 O O . LEU A 1 94 ? 3.688 -6.512 -4.316 1 97.19 94 LEU A O 1
ATOM 731 N N . CYS A 1 95 ? 4.438 -7.051 -6.371 1 98.12 95 CYS A N 1
ATOM 732 C CA . CYS A 1 95 ? 4.941 -8.336 -5.906 1 98.12 95 CYS A CA 1
ATOM 733 C C . CYS A 1 95 ? 6 -8.148 -4.824 1 98.12 95 CYS A C 1
ATOM 735 O O . CYS A 1 95 ? 5.957 -8.812 -3.789 1 98.12 95 CYS A O 1
ATOM 737 N N . GLU A 1 96 ? 6.887 -7.27 -5.023 1 98.06 96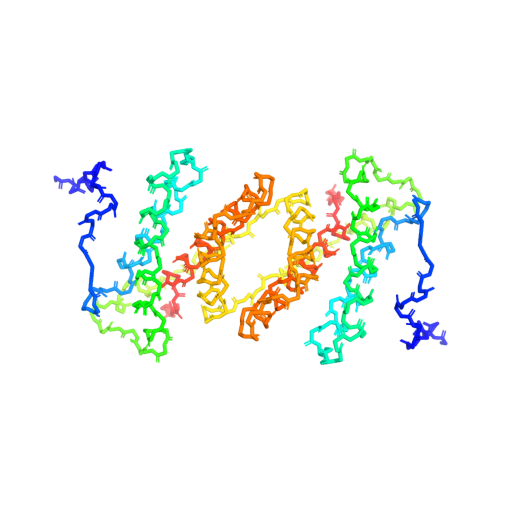 GLU A N 1
ATOM 738 C CA . GLU A 1 96 ? 7.949 -6.996 -4.062 1 98.06 96 GLU A CA 1
ATOM 739 C C . GLU A 1 96 ? 7.383 -6.488 -2.738 1 98.06 96 GLU A C 1
ATOM 741 O O . GLU A 1 96 ? 7.812 -6.922 -1.667 1 98.06 96 GLU A O 1
ATOM 746 N N . TYR A 1 97 ? 6.48 -5.539 -2.807 1 98.31 97 TYR A N 1
ATOM 747 C CA . TYR A 1 97 ? 5.844 -5.023 -1.601 1 98.31 97 TYR A CA 1
ATOM 748 C C . TYR A 1 97 ? 5.188 -6.148 -0.808 1 98.31 97 TYR A C 1
ATOM 750 O O . TYR A 1 97 ? 5.41 -6.277 0.398 1 98.31 97 TYR A O 1
ATOM 758 N N . CYS A 1 98 ? 4.414 -6.945 -1.493 1 98.56 98 CYS A N 1
ATOM 759 C CA . CYS A 1 98 ? 3.736 -8.047 -0.826 1 98.56 98 CYS A CA 1
ATOM 760 C C . CYS A 1 98 ? 4.738 -9.008 -0.202 1 98.56 98 CYS A C 1
ATOM 762 O O . CYS A 1 98 ? 4.547 -9.469 0.926 1 98.56 98 CYS A O 1
ATOM 764 N N . GLN A 1 99 ? 5.785 -9.312 -0.891 1 98.5 99 GLN A N 1
ATOM 765 C CA . GLN A 1 99 ? 6.812 -10.195 -0.354 1 98.5 99 GLN A CA 1
ATOM 766 C C . GLN A 1 99 ? 7.445 -9.609 0.904 1 98.5 99 GLN A C 1
ATOM 768 O O . GLN A 1 99 ? 7.613 -10.305 1.906 1 98.5 99 GLN A O 1
ATOM 773 N N . THR A 1 100 ? 7.805 -8.43 0.815 1 98.06 100 THR A N 1
ATOM 774 C CA . THR A 1 100 ? 8.445 -7.746 1.934 1 98.06 100 THR A CA 1
ATOM 775 C C . THR A 1 100 ? 7.535 -7.746 3.158 1 98.06 100 THR A C 1
ATOM 777 O O . THR A 1 100 ? 7.965 -8.094 4.258 1 98.06 100 THR A O 1
ATOM 780 N N . LEU A 1 101 ? 6.293 -7.391 2.988 1 98.31 101 LEU A N 1
ATOM 781 C CA . LEU A 1 101 ? 5.34 -7.336 4.09 1 98.31 101 LEU A CA 1
ATOM 782 C C . LEU A 1 101 ? 5.094 -8.727 4.664 1 98.31 101 LEU A C 1
ATOM 784 O O . LEU A 1 101 ? 4.977 -8.891 5.883 1 98.31 101 LEU A O 1
ATOM 788 N N . THR A 1 102 ? 4.996 -9.68 3.779 1 98.12 102 THR A N 1
ATOM 789 C CA . THR A 1 102 ? 4.84 -11.062 4.227 1 98.12 102 THR A CA 1
ATOM 790 C C . THR A 1 102 ? 6.004 -11.469 5.125 1 98.12 102 THR A C 1
ATOM 792 O O . THR A 1 102 ? 5.801 -12.062 6.188 1 98.12 102 THR A O 1
ATOM 795 N N . GLN A 1 103 ? 7.152 -11.141 4.688 1 95.81 103 GLN A N 1
ATOM 796 C CA . GLN A 1 103 ? 8.344 -11.477 5.465 1 95.81 103 GLN A CA 1
ATOM 797 C C . GLN A 1 103 ? 8.328 -10.781 6.824 1 95.81 103 GLN A C 1
ATOM 799 O O . GLN A 1 103 ? 8.633 -11.398 7.844 1 95.81 103 GLN A O 1
ATOM 804 N N . LEU A 1 104 ? 8.016 -9.555 6.859 1 96.25 104 LEU A N 1
ATOM 805 C CA . LEU A 1 104 ? 7.965 -8.797 8.102 1 96.25 104 LEU A CA 1
ATOM 806 C C . LEU A 1 104 ? 6.938 -9.383 9.062 1 96.25 104 LEU A C 1
ATOM 808 O O . LEU A 1 104 ? 7.188 -9.477 10.266 1 96.25 104 LEU A O 1
ATOM 812 N N . LEU A 1 105 ? 5.805 -9.766 8.539 1 96.69 105 LEU A N 1
ATOM 813 C CA . LEU A 1 105 ? 4.727 -10.297 9.367 1 96.69 105 LEU A CA 1
ATOM 814 C C . LEU A 1 105 ? 5.113 -11.648 9.969 1 96.69 105 LEU A C 1
ATOM 816 O O . LEU A 1 105 ? 4.504 -12.094 10.938 1 96.69 105 LEU A O 1
ATOM 820 N N . CYS A 1 106 ? 6.066 -12.273 9.367 1 94 106 CYS A N 1
ATOM 821 C CA . CYS A 1 106 ? 6.555 -13.531 9.914 1 94 106 CYS A CA 1
ATOM 822 C C . CYS A 1 106 ? 7.453 -13.297 11.117 1 94 106 CYS A C 1
ATOM 824 O O . CYS A 1 106 ? 7.723 -14.219 11.891 1 94 106 CYS A O 1
ATOM 826 N N . GLU A 1 107 ? 7.852 -12.055 11.242 1 86.94 107 GLU A N 1
ATOM 827 C CA . GLU A 1 107 ? 8.68 -11.727 12.398 1 86.94 107 GLU A CA 1
ATOM 828 C C . GLU A 1 107 ? 7.863 -11.758 13.688 1 86.94 107 GLU A C 1
ATOM 830 O O . GLU A 1 107 ? 6.738 -11.266 13.734 1 86.94 107 GLU A O 1
ATOM 835 N N . GLN A 1 108 ? 8.305 -12.273 14.758 1 76.38 108 GLN A N 1
ATOM 836 C CA . GLN A 1 108 ? 7.59 -12.523 16 1 76.38 108 GLN A CA 1
ATOM 837 C C . GLN A 1 108 ? 7.617 -11.297 16.906 1 76.38 108 GLN A C 1
ATOM 839 O O . GLN A 1 108 ? 6.809 -11.18 17.828 1 76.38 108 GLN A O 1
ATOM 844 N N . SER A 1 109 ? 8.203 -10.336 16.641 1 83.06 109 SER A N 1
ATOM 845 C CA . SER A 1 109 ? 8.414 -9.234 17.578 1 83.06 109 SER A CA 1
ATOM 846 C C . SER A 1 109 ? 7.559 -8.023 17.203 1 83.06 109 SER A C 1
ATOM 848 O O . SER A 1 109 ? 7.734 -6.938 17.766 1 83.06 109 SER A O 1
ATOM 850 N N . LEU A 1 110 ? 6.551 -8.18 16.469 1 88.5 110 LEU A N 1
ATOM 851 C CA . LEU A 1 110 ? 5.762 -7.023 16.047 1 88.5 110 LEU A CA 1
ATOM 852 C C . LEU A 1 110 ? 4.715 -6.68 17.109 1 88.5 110 LEU A C 1
ATOM 854 O O . LEU A 1 110 ? 4.098 -7.574 17.688 1 88.5 110 LEU A O 1
ATOM 858 N N . LEU A 1 111 ? 4.59 -5.359 17.312 1 90.5 111 LEU A N 1
ATOM 859 C CA . LEU A 1 111 ? 3.486 -4.887 18.141 1 90.5 111 LEU A CA 1
ATOM 860 C C . LEU A 1 111 ? 2.143 -5.199 17.484 1 90.5 111 LEU A C 1
ATOM 862 O O . LEU A 1 111 ? 2.035 -5.23 16.266 1 90.5 111 LEU A O 1
ATOM 866 N N . SER A 1 112 ? 1.124 -5.391 18.312 1 92.69 112 SER A N 1
ATOM 867 C CA . SER A 1 112 ? -0.197 -5.789 17.828 1 92.69 112 SER A CA 1
ATOM 868 C C . SER A 1 112 ? -0.745 -4.785 16.828 1 92.69 112 SER A C 1
ATOM 870 O O . SER A 1 112 ? -1.278 -5.168 15.781 1 92.69 112 SER A O 1
ATOM 872 N N . GLU A 1 113 ? -0.627 -3.518 17.125 1 93.69 113 GLU A N 1
ATOM 873 C CA . GLU A 1 113 ? -1.133 -2.475 16.234 1 93.69 113 GLU A CA 1
ATOM 874 C C . GLU A 1 113 ? -0.386 -2.475 14.914 1 93.69 113 GLU A C 1
ATOM 876 O O . GLU A 1 113 ? -0.992 -2.289 13.852 1 93.69 113 GLU A O 1
ATOM 881 N N . THR A 1 114 ? 0.889 -2.65 15.008 1 94.94 114 THR A N 1
ATOM 882 C CA . THR A 1 114 ? 1.725 -2.725 13.812 1 94.94 114 THR A CA 1
ATOM 883 C C . THR A 1 114 ? 1.349 -3.936 12.961 1 94.94 114 THR A C 1
ATOM 885 O O . THR A 1 114 ? 1.208 -3.824 11.742 1 94.94 114 THR A O 1
ATOM 888 N N . GLU A 1 115 ? 1.192 -5.035 13.602 1 95.25 115 GLU A N 1
ATOM 889 C CA . GLU A 1 115 ? 0.812 -6.258 12.898 1 95.25 115 GLU A CA 1
ATOM 890 C C . GLU A 1 115 ? -0.523 -6.086 12.18 1 95.25 115 GLU A C 1
ATOM 892 O O . GLU A 1 115 ? -0.665 -6.484 11.023 1 95.25 115 GLU A O 1
ATOM 897 N N . LYS A 1 116 ? -1.467 -5.512 12.844 1 95.5 116 LYS A N 1
ATOM 898 C CA . LYS A 1 116 ? -2.785 -5.293 12.258 1 95.5 116 LYS A CA 1
ATOM 899 C C . LYS A 1 116 ? -2.695 -4.402 11.023 1 95.5 116 LYS A C 1
ATOM 901 O O . LYS A 1 116 ? -3.307 -4.699 9.992 1 95.5 116 LYS A O 1
ATOM 906 N N . SER A 1 117 ? -1.978 -3.398 11.164 1 97.06 117 SER A N 1
ATOM 907 C CA . SER A 1 117 ? -1.817 -2.451 10.07 1 97.06 117 SER A CA 1
ATOM 908 C C . SER A 1 117 ? -1.14 -3.105 8.867 1 97.06 117 SER A C 1
ATOM 910 O O . SER A 1 117 ? -1.606 -2.969 7.738 1 97.06 117 SER A O 1
ATOM 912 N N . LEU A 1 118 ? -0.078 -3.807 9.141 1 97.75 118 LEU A N 1
ATOM 913 C CA . LEU A 1 118 ? 0.661 -4.453 8.062 1 97.75 118 LEU A CA 1
ATOM 914 C C . LEU A 1 118 ? -0.177 -5.543 7.406 1 97.75 118 LEU A C 1
ATOM 916 O O . LEU A 1 118 ? -0.104 -5.746 6.191 1 97.75 118 LEU A O 1
ATOM 920 N N . LYS A 1 119 ? -0.919 -6.234 8.188 1 97.38 119 LYS A N 1
ATOM 921 C CA . LYS A 1 119 ? -1.819 -7.258 7.668 1 97.38 119 LYS A CA 1
ATOM 922 C C . LYS A 1 119 ? -2.855 -6.648 6.727 1 97.38 119 LYS A C 1
ATOM 924 O O . LYS A 1 119 ? -3.066 -7.148 5.617 1 97.38 119 LYS A O 1
ATOM 929 N N . GLY A 1 120 ? -3.484 -5.629 7.234 1 97.44 120 GLY A N 1
ATOM 930 C CA . GLY A 1 120 ? -4.445 -4.934 6.391 1 97.44 120 GLY A CA 1
ATOM 931 C C . GLY A 1 120 ? -3.85 -4.453 5.082 1 97.44 120 GLY A C 1
ATOM 932 O O . GLY A 1 120 ? -4.438 -4.645 4.016 1 97.44 120 GLY A O 1
ATOM 933 N N . LEU A 1 121 ? -2.705 -3.822 5.137 1 98.25 121 LEU A N 1
ATOM 934 C CA . LEU A 1 121 ? -2.016 -3.318 3.955 1 98.25 121 LEU A CA 1
ATOM 935 C C . LEU A 1 121 ? -1.67 -4.457 3.002 1 98.25 121 LEU A C 1
ATOM 937 O O . LEU A 1 121 ? -1.901 -4.355 1.795 1 98.25 121 LEU A O 1
ATOM 941 N N . LEU A 1 122 ? -1.12 -5.531 3.512 1 98.31 122 LEU A N 1
ATOM 942 C CA . LEU A 1 122 ? -0.771 -6.68 2.682 1 98.31 122 LEU A CA 1
ATOM 943 C C . LEU A 1 122 ? -1.996 -7.207 1.943 1 98.31 122 LEU A C 1
ATOM 945 O O . LEU A 1 122 ? -1.931 -7.484 0.744 1 98.31 122 LEU A O 1
ATOM 949 N N . CYS A 1 123 ? -3.092 -7.297 2.613 1 97.19 123 CYS A N 1
ATOM 950 C CA . CYS A 1 123 ? -4.301 -7.84 2.006 1 97.19 123 CYS A CA 1
ATOM 951 C C . CYS A 1 123 ? -4.781 -6.953 0.864 1 97.19 123 CYS A C 1
ATOM 953 O O . CYS A 1 123 ? -5.105 -7.445 -0.217 1 97.19 123 CYS A O 1
ATOM 955 N N . GLU A 1 124 ? -4.777 -5.719 1.118 1 96.19 124 GLU A N 1
ATOM 956 C CA . GLU A 1 124 ? -5.199 -4.789 0.075 1 96.19 124 GLU A CA 1
ATOM 957 C C . GLU A 1 124 ? -4.277 -4.859 -1.138 1 96.19 124 GLU A C 1
ATOM 959 O O . GLU A 1 124 ? -4.742 -4.863 -2.279 1 96.19 124 GLU A O 1
ATOM 964 N N . LEU A 1 125 ? -3.023 -4.902 -0.901 1 97.56 125 LEU A N 1
ATOM 965 C CA . LEU A 1 125 ? -2.055 -4.977 -1.99 1 97.56 125 LEU A CA 1
ATOM 966 C C . LEU A 1 125 ? -2.176 -6.301 -2.736 1 97.56 125 LEU A C 1
ATOM 968 O O . LEU A 1 125 ? -2.033 -6.344 -3.959 1 97.56 125 LEU A O 1
ATOM 972 N N . MET A 1 126 ? -2.422 -7.34 -2.023 1 97 126 MET A N 1
ATOM 973 C CA . MET A 1 126 ? -2.576 -8.656 -2.631 1 97 126 MET A CA 1
ATOM 974 C C . MET A 1 126 ? -3.783 -8.688 -3.562 1 97 126 MET A C 1
ATOM 976 O O . MET A 1 126 ? -3.713 -9.25 -4.66 1 97 126 MET A O 1
ATOM 980 N N . TRP A 1 127 ? -4.836 -8.109 -3.066 1 95.44 127 TRP A N 1
ATOM 981 C CA . TRP A 1 127 ? -6.02 -8.023 -3.916 1 95.44 127 TRP A CA 1
ATOM 982 C C . TRP A 1 127 ? -5.723 -7.227 -5.184 1 95.44 127 TRP A C 1
ATOM 984 O O . TRP A 1 127 ? -6.117 -7.625 -6.281 1 95.44 127 TRP A O 1
ATOM 994 N N . MET A 1 128 ? -5.043 -6.172 -5.023 1 94.5 128 MET A N 1
ATOM 995 C CA . MET A 1 128 ? -4.684 -5.355 -6.184 1 94.5 128 MET A CA 1
ATOM 996 C C . MET A 1 128 ? -3.777 -6.133 -7.133 1 94.5 128 MET A C 1
ATOM 998 O O . MET A 1 128 ? -3.949 -6.07 -8.352 1 94.5 128 MET A O 1
ATOM 1002 N N . PHE A 1 129 ? -2.893 -6.781 -6.582 1 95.75 129 PHE A N 1
ATOM 1003 C CA . PHE A 1 129 ? -1.947 -7.57 -7.363 1 95.75 129 PHE A CA 1
ATOM 1004 C C . PHE A 1 129 ? -2.67 -8.648 -8.164 1 95.75 129 PHE A C 1
ATOM 1006 O O . PHE A 1 129 ? -2.441 -8.797 -9.359 1 95.75 129 PHE A O 1
ATOM 1013 N N . ALA A 1 130 ? -3.502 -9.336 -7.504 1 94.75 130 ALA A N 1
ATOM 1014 C CA . ALA A 1 130 ? -4.273 -10.391 -8.164 1 94.75 130 ALA A CA 1
ATOM 1015 C C . ALA A 1 130 ? -5.117 -9.812 -9.297 1 94.75 130 ALA A C 1
ATOM 1017 O O . ALA A 1 130 ? -5.156 -10.375 -10.398 1 94.75 130 ALA A O 1
ATOM 1018 N N . ALA A 1 131 ? -5.727 -8.758 -9.023 1 92.06 131 ALA A N 1
ATOM 1019 C CA . ALA A 1 131 ? -6.555 -8.109 -10.039 1 92.06 131 ALA A CA 1
ATOM 1020 C C . ALA A 1 131 ? -5.719 -7.68 -11.242 1 92.06 131 ALA A C 1
ATOM 1022 O O . ALA A 1 131 ? -6.141 -7.84 -12.391 1 92.06 131 ALA A O 1
ATOM 1023 N N . ASP A 1 132 ? -4.598 -7.168 -10.969 1 91.69 132 ASP A N 1
ATOM 1024 C CA . ASP A 1 132 ? -3.699 -6.719 -12.023 1 91.69 132 ASP A CA 1
ATOM 1025 C C . ASP A 1 132 ? -3.277 -7.883 -12.922 1 91.69 132 ASP A C 1
ATOM 1027 O O . ASP A 1 132 ? -3.268 -7.758 -14.148 1 91.69 132 ASP A O 1
ATOM 1031 N N . LEU A 1 133 ? -2.947 -8.906 -12.297 1 92.81 133 LEU A N 1
ATOM 1032 C CA . LEU A 1 133 ? -2.494 -10.086 -13.039 1 92.81 133 LEU A CA 1
ATOM 1033 C C . LEU A 1 133 ? -3.619 -10.656 -13.891 1 92.81 133 LEU A C 1
ATOM 1035 O O . LEU A 1 133 ? -3.363 -11.25 -14.945 1 92.81 133 LEU A O 1
ATOM 1039 N N . LYS A 1 134 ? -4.801 -10.414 -13.461 1 90.44 134 LYS A N 1
ATOM 1040 C CA . LYS A 1 134 ? -5.941 -11.008 -14.148 1 90.44 134 LYS A CA 1
ATOM 1041 C C . LYS A 1 134 ? -6.609 -10 -15.078 1 90.44 134 LYS A C 1
ATOM 1043 O O . LYS A 1 134 ? -7.555 -10.336 -15.797 1 90.44 134 LYS A O 1
ATOM 1048 N N . ALA A 1 135 ? -6.145 -8.812 -15.094 1 88.44 135 ALA A N 1
ATOM 1049 C CA . ALA A 1 135 ? -6.758 -7.758 -15.891 1 88.44 135 ALA A CA 1
ATOM 1050 C C . ALA A 1 135 ? -6.559 -8.016 -17.391 1 88.44 135 ALA A C 1
ATOM 1052 O O . ALA A 1 135 ? -5.504 -8.508 -17.797 1 88.44 135 ALA A O 1
ATOM 1053 N N . PRO A 1 136 ? -7.5 -7.523 -18.109 1 84.62 136 PRO A N 1
ATOM 1054 C CA . PRO A 1 136 ? -7.352 -7.664 -19.562 1 84.62 136 PRO A CA 1
ATOM 1055 C C . PRO A 1 136 ? -6.156 -6.891 -20.109 1 84.62 136 PRO A C 1
ATOM 1057 O O . PRO A 1 136 ? -5.844 -5.797 -19.625 1 84.62 136 PRO A O 1
ATOM 1060 N N . ARG A 1 137 ? -5.5 -7.441 -21.094 1 79.62 137 ARG A N 1
ATOM 1061 C CA . ARG A 1 137 ? -4.309 -6.816 -21.656 1 79.62 137 ARG A CA 1
ATOM 1062 C C . ARG A 1 137 ? -4.578 -6.297 -23.062 1 79.62 137 ARG A C 1
ATOM 1064 O O . ARG A 1 137 ? -3.875 -5.41 -23.547 1 79.62 137 ARG A O 1
ATOM 1071 N N . TRP A 1 138 ? -5.535 -6.879 -23.906 1 70.5 138 TRP A N 1
ATOM 1072 C CA . TRP A 1 138 ? -5.824 -6.504 -25.281 1 70.5 138 TRP A CA 1
ATOM 1073 C C . TRP A 1 138 ? -7.316 -6.258 -25.484 1 70.5 138 TRP A C 1
ATOM 1075 O O . TRP A 1 138 ? -8.148 -6.828 -24.766 1 70.5 138 TRP A O 1
ATOM 1085 N N . SER A 1 139 ? -7.598 -5.043 -25.953 1 63.91 139 SER A N 1
ATOM 1086 C CA . SER A 1 139 ? -8.969 -4.875 -26.422 1 63.91 139 SER A CA 1
ATOM 1087 C C . SER A 1 139 ? -9.125 -5.328 -27.875 1 63.91 139 SER A C 1
ATOM 1089 O O . SER A 1 139 ? -8.242 -5.098 -28.703 1 63.91 139 SER A O 1
ATOM 1091 N N . ALA A 1 140 ? -9.992 -6.336 -28.141 1 56.97 140 ALA A N 1
ATOM 1092 C CA . ALA A 1 140 ? -10.258 -6.805 -29.5 1 56.97 140 ALA A CA 1
ATOM 1093 C C . ALA A 1 140 ? -10.875 -5.699 -30.344 1 56.97 140 ALA A C 1
ATOM 1095 O O . ALA A 1 140 ? -11.844 -5.055 -29.938 1 56.97 140 ALA A O 1
ATOM 1096 N N . SER A 1 141 ? -10.156 -4.797 -30.906 1 49.12 141 SER A N 1
ATOM 1097 C CA . SER A 1 141 ? -10.688 -3.875 -31.906 1 49.12 141 SER A CA 1
ATOM 1098 C C . SER A 1 141 ? -11.57 -4.602 -32.906 1 49.12 141 SER A C 1
ATOM 1100 O O . SER A 1 141 ? -11.109 -5.512 -33.625 1 49.12 141 SER A O 1
ATOM 1102 N N . HIS A 1 142 ? -12.742 -5.039 -32.594 1 41.44 142 HIS A N 1
ATOM 1103 C CA . HIS A 1 142 ? -13.594 -5.152 -33.75 1 41.44 142 HIS A CA 1
ATOM 1104 C C . HIS A 1 142 ? -13.992 -3.779 -34.281 1 41.44 142 HIS A C 1
ATOM 1106 O O . HIS A 1 142 ? -14.219 -2.852 -33.531 1 41.44 142 HIS A O 1
ATOM 1112 N N . MET B 1 1 ? -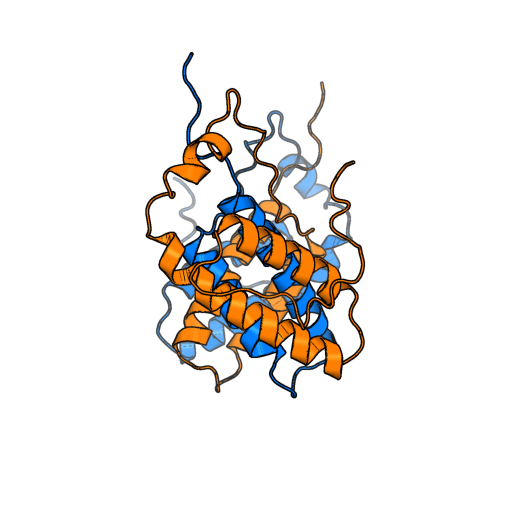23.109 -28.688 -13.703 1 23.8 1 MET B N 1
ATOM 1113 C CA . MET B 1 1 ? -22.625 -29.094 -12.383 1 23.8 1 MET B CA 1
ATOM 1114 C C . MET B 1 1 ? -21.453 -28.219 -11.945 1 23.8 1 MET B C 1
ATOM 1116 O O . MET B 1 1 ? -20.375 -28.281 -12.539 1 23.8 1 MET B O 1
ATOM 1120 N N . ALA B 1 2 ? -21.641 -26.953 -11.703 1 28.31 2 ALA B N 1
ATOM 1121 C CA . ALA B 1 2 ? -20.609 -25.922 -11.547 1 28.31 2 ALA B CA 1
ATOM 1122 C C . ALA B 1 2 ? -19.594 -26.312 -10.477 1 28.31 2 ALA B C 1
ATOM 1124 O O . ALA B 1 2 ? -19.969 -26.844 -9.43 1 28.31 2 ALA B O 1
ATOM 1125 N N . THR B 1 3 ? -18.516 -26.844 -10.938 1 31.48 3 THR B N 1
ATOM 1126 C CA . THR B 1 3 ? -17.438 -27.219 -10.023 1 31.48 3 THR B CA 1
ATOM 1127 C C . THR B 1 3 ? -17.312 -26.219 -8.883 1 31.48 3 THR B C 1
ATOM 1129 O O . THR B 1 3 ? -17 -25.047 -9.109 1 31.48 3 THR B O 1
ATOM 1132 N N . ILE B 1 4 ? -18.328 -26.172 -8 1 33.31 4 ILE B N 1
ATOM 1133 C CA . ILE B 1 4 ? -18.234 -25.5 -6.711 1 33.31 4 ILE B CA 1
ATOM 1134 C C . ILE B 1 4 ? -16.797 -25.531 -6.215 1 33.31 4 ILE B C 1
ATOM 1136 O O . ILE B 1 4 ? -16.234 -26.609 -6.016 1 33.31 4 ILE B O 1
ATOM 1140 N N . LEU B 1 5 ? -15.938 -24.812 -6.801 1 36.09 5 LEU B N 1
ATOM 1141 C CA . LEU B 1 5 ? -14.711 -24.625 -6.035 1 36.09 5 LEU B CA 1
ATOM 1142 C C . LEU B 1 5 ? -14.969 -24.828 -4.547 1 36.09 5 LEU B C 1
ATOM 1144 O O . LEU B 1 5 ? -15.742 -24.094 -3.934 1 36.09 5 LEU B O 1
ATOM 1148 N N . ASN B 1 6 ? -15.266 -26.078 -4.074 1 36.53 6 ASN B N 1
ATOM 1149 C CA . ASN B 1 6 ? -15.305 -26.562 -2.697 1 36.53 6 ASN B CA 1
ATOM 1150 C C . ASN B 1 6 ? -14.672 -25.547 -1.738 1 36.53 6 ASN B C 1
ATOM 1152 O O . ASN B 1 6 ? -13.664 -24.938 -2.062 1 36.53 6 ASN B O 1
ATOM 1156 N N . THR B 1 7 ? -15.383 -25 -0.717 1 41 7 THR B N 1
ATOM 1157 C CA . THR B 1 7 ? -15.148 -24.172 0.469 1 41 7 THR B CA 1
ATOM 1158 C C . THR B 1 7 ? -13.695 -24.266 0.91 1 41 7 THR B C 1
ATOM 1160 O O . THR B 1 7 ? -13.047 -23.234 1.125 1 41 7 THR B O 1
ATOM 1163 N N . GLU B 1 8 ? -13.391 -25.328 1.925 1 46.16 8 GLU B N 1
ATOM 1164 C CA . GLU B 1 8 ? -12.359 -25.547 2.932 1 46.16 8 GLU B CA 1
ATOM 1165 C C . GLU B 1 8 ? -11.031 -25.938 2.287 1 46.16 8 GLU B C 1
ATOM 1167 O O . GLU B 1 8 ? -10.328 -26.812 2.789 1 46.16 8 GLU B O 1
ATOM 1172 N N . CYS B 1 9 ? -11.039 -26.062 1.054 1 55.78 9 CYS B N 1
ATOM 1173 C CA . CYS B 1 9 ? -9.688 -26.469 0.688 1 55.78 9 CYS B CA 1
ATOM 1174 C C . CYS B 1 9 ? -8.656 -25.734 1.543 1 55.78 9 CYS B C 1
ATOM 1176 O O . CYS B 1 9 ? -8.656 -24.516 1.613 1 55.78 9 CYS B O 1
ATOM 1178 N N . ASP B 1 10 ? -8.164 -26.5 2.51 1 80.56 10 ASP B N 1
ATOM 1179 C CA . ASP B 1 10 ? -7.121 -26.062 3.43 1 80.56 10 ASP B CA 1
ATOM 1180 C C . ASP B 1 10 ? -6.043 -25.266 2.695 1 80.56 10 ASP B C 1
ATOM 1182 O O . ASP B 1 10 ? -5.293 -25.812 1.891 1 80.56 10 ASP B O 1
ATOM 1186 N N . LEU B 1 11 ? -6.254 -23.969 2.576 1 88.19 11 LEU B N 1
ATOM 1187 C CA . LEU B 1 11 ? -5.285 -23.078 1.965 1 88.19 11 LEU B CA 1
ATOM 1188 C C . LEU B 1 11 ? -3.859 -23.516 2.279 1 88.19 11 LEU B C 1
ATOM 1190 O O . LEU B 1 11 ? -2.939 -23.25 1.5 1 88.19 11 LEU B O 1
ATOM 1194 N N . LEU B 1 12 ? -3.787 -24.297 3.271 1 92.75 12 LEU B N 1
ATOM 1195 C CA . LEU B 1 12 ? -2.453 -24.719 3.689 1 92.75 12 LEU B CA 1
ATOM 1196 C C . LEU B 1 12 ? -1.976 -25.922 2.869 1 92.75 12 LEU B C 1
ATOM 1198 O O . LEU B 1 12 ? -0.779 -26.219 2.836 1 92.75 12 LEU B O 1
ATOM 1202 N N . THR B 1 13 ? -2.914 -26.531 2.205 1 90 13 THR B N 1
ATOM 1203 C CA . THR B 1 13 ? -2.531 -27.719 1.45 1 90 13 THR B CA 1
ATOM 1204 C C . THR B 1 13 ? -2.789 -27.516 -0.04 1 90 13 THR B C 1
ATOM 1206 O O . THR B 1 13 ? -2.648 -28.453 -0.831 1 90 13 THR B O 1
ATOM 1209 N N . LEU B 1 14 ? -3.266 -26.375 -0.406 1 89.62 14 LEU B N 1
ATOM 1210 C CA . LEU B 1 14 ? -3.477 -26.047 -1.813 1 89.62 14 LEU B CA 1
ATOM 1211 C C . LEU B 1 14 ? -2.213 -26.312 -2.627 1 89.62 14 LEU B C 1
ATOM 1213 O O . LEU B 1 14 ? -1.152 -25.766 -2.324 1 89.62 14 LEU B O 1
ATOM 1217 N N . PRO B 1 15 ? -2.379 -27.25 -3.572 1 91.88 15 PRO B N 1
ATOM 1218 C CA . PRO B 1 15 ? -1.171 -27.562 -4.34 1 91.88 15 PRO B CA 1
ATOM 1219 C C . PRO B 1 15 ? -0.86 -26.516 -5.406 1 91.88 15 PRO B C 1
ATOM 1221 O O . PRO B 1 15 ? -1.765 -26.062 -6.113 1 91.88 15 PRO B O 1
ATOM 1224 N N . PHE B 1 16 ? 0.35 -26.016 -5.441 1 94.62 16 PHE B N 1
ATOM 1225 C CA . PHE B 1 16 ? 0.841 -25.188 -6.539 1 94.62 16 PHE B CA 1
ATOM 1226 C C . PHE B 1 16 ? 2.348 -25.344 -6.703 1 94.62 16 PHE B C 1
ATOM 1228 O O . PHE B 1 16 ? 3.045 -25.703 -5.75 1 94.62 16 PHE B O 1
ATOM 1235 N N . SER B 1 17 ? 2.758 -25.188 -7.945 1 96 17 SER B N 1
ATOM 1236 C CA . SER B 1 17 ? 4.156 -25.281 -8.359 1 96 17 SER B CA 1
ATOM 1237 C C . SER B 1 17 ? 4.484 -24.266 -9.453 1 96 17 SER B C 1
ATOM 1239 O O . SER B 1 17 ? 3.658 -23.422 -9.781 1 96 17 SER B O 1
ATOM 1241 N N . ALA B 1 18 ? 5.68 -24.391 -9.992 1 93.94 18 ALA B N 1
ATOM 1242 C CA . ALA B 1 18 ? 6.113 -23.484 -11.062 1 93.94 18 ALA B CA 1
ATOM 1243 C C . ALA B 1 18 ? 5.332 -23.734 -12.344 1 93.94 18 ALA B C 1
ATOM 1245 O O . ALA B 1 18 ? 5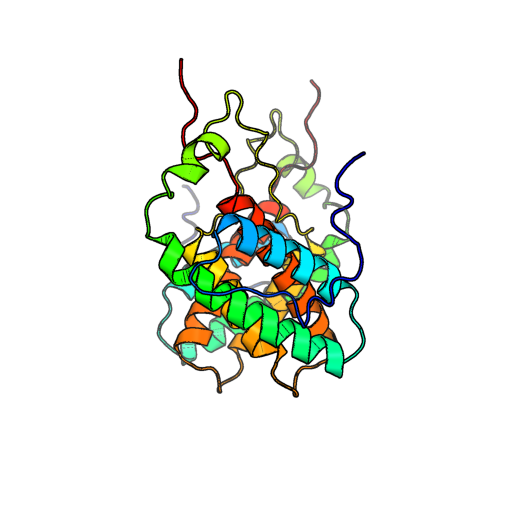.316 -22.891 -13.242 1 93.94 18 ALA B O 1
ATOM 1246 N N . ALA B 1 19 ? 4.664 -24.859 -12.406 1 93.56 19 ALA B N 1
ATOM 1247 C CA . ALA B 1 19 ? 3.898 -25.234 -13.602 1 93.56 19 ALA B CA 1
ATOM 1248 C C . ALA B 1 19 ? 2.477 -24.688 -13.523 1 93.56 19 ALA B C 1
ATOM 1250 O O . ALA B 1 19 ? 1.747 -24.703 -14.523 1 93.56 19 ALA B O 1
ATOM 1251 N N . THR B 1 20 ? 2.105 -24.234 -12.32 1 95.62 20 THR B N 1
ATOM 1252 C CA . THR B 1 20 ? 0.764 -23.688 -12.141 1 95.62 20 THR B CA 1
ATOM 1253 C C . THR B 1 20 ? 0.61 -22.375 -12.898 1 95.62 20 THR B C 1
ATOM 1255 O O . THR B 1 20 ? 1.502 -21.516 -12.859 1 95.62 20 THR B O 1
ATOM 1258 N N . ASP B 1 21 ? -0.513 -22.188 -13.633 1 95.31 21 ASP B N 1
ATOM 1259 C CA . ASP B 1 21 ? -0.773 -20.953 -14.359 1 95.31 21 ASP B CA 1
ATOM 1260 C C . ASP B 1 21 ? -0.774 -19.75 -13.414 1 95.31 21 ASP B C 1
ATOM 1262 O O . ASP B 1 21 ? -1.309 -19.828 -12.305 1 95.31 21 ASP B O 1
ATOM 1266 N N . PHE B 1 22 ? -0.244 -18.641 -13.945 1 96.5 22 PHE B N 1
ATOM 1267 C CA . PHE B 1 22 ? -0.148 -17.484 -13.078 1 96.5 22 PHE B CA 1
ATOM 1268 C C . PHE B 1 22 ? -1.533 -16.969 -12.695 1 96.5 22 PHE B C 1
ATOM 1270 O O . PHE B 1 22 ? -1.711 -16.391 -11.633 1 96.5 22 PHE B O 1
ATOM 1277 N N . THR B 1 23 ? -2.525 -17.219 -13.461 1 94.38 23 THR B N 1
ATOM 1278 C CA . THR B 1 23 ? -3.877 -16.781 -13.133 1 94.38 23 THR B CA 1
ATOM 1279 C C . THR B 1 23 ? -4.434 -17.578 -11.961 1 94.38 23 THR B C 1
ATOM 1281 O O . THR B 1 23 ? -5.191 -17.062 -11.148 1 94.38 23 THR B O 1
ATOM 1284 N N . ASP B 1 24 ? -4.086 -18.828 -11.961 1 95.31 24 ASP B N 1
ATOM 1285 C CA . ASP B 1 24 ? -4.473 -19.641 -10.805 1 95.31 24 ASP B CA 1
ATOM 1286 C C . ASP B 1 24 ? -3.77 -19.156 -9.539 1 95.31 24 ASP B C 1
ATOM 1288 O O . ASP B 1 24 ? -4.391 -19.062 -8.477 1 95.31 24 ASP B O 1
ATOM 1292 N N . LEU B 1 25 ? -2.533 -18.859 -9.672 1 97.38 25 LEU B N 1
ATOM 1293 C CA . LEU B 1 25 ? -1.788 -18.328 -8.539 1 97.38 25 LEU B CA 1
ATOM 1294 C C . LEU B 1 25 ? -2.377 -17 -8.07 1 97.38 25 LEU B C 1
ATOM 1296 O O . LEU B 1 25 ? -2.463 -16.75 -6.871 1 97.38 25 LEU B O 1
ATOM 1300 N N . ALA B 1 26 ? -2.787 -16.219 -9.031 1 95.69 26 ALA B N 1
ATOM 1301 C CA . ALA B 1 26 ? -3.447 -14.969 -8.688 1 95.69 26 ALA B CA 1
ATOM 1302 C C . ALA B 1 26 ? -4.727 -15.219 -7.891 1 95.69 26 ALA B C 1
ATOM 1304 O O . ALA B 1 26 ? -5.008 -14.516 -6.918 1 95.69 26 ALA B O 1
ATOM 1305 N N . ASP B 1 27 ? -5.441 -16.156 -8.25 1 94.69 27 ASP B N 1
ATOM 1306 C CA . ASP B 1 27 ? -6.645 -16.531 -7.516 1 94.69 27 ASP B CA 1
ATOM 1307 C C . ASP B 1 27 ? -6.305 -16.969 -6.094 1 94.69 27 ASP B C 1
ATOM 1309 O O . ASP B 1 27 ? -7.047 -16.672 -5.152 1 94.69 27 ASP B O 1
ATOM 1313 N N . PHE B 1 28 ? -5.238 -17.688 -5.969 1 95.94 28 PHE B N 1
ATOM 1314 C CA . PHE B 1 28 ? -4.801 -18.094 -4.641 1 95.94 28 PHE B CA 1
ATOM 1315 C C . PHE B 1 28 ? -4.453 -16.875 -3.787 1 95.94 28 PHE B C 1
ATOM 1317 O O . PHE B 1 28 ? -4.805 -16.828 -2.605 1 95.94 28 PHE B O 1
ATOM 1324 N N . CYS B 1 29 ? -3.752 -15.953 -4.391 1 96.56 29 CYS B N 1
ATOM 1325 C CA . CYS B 1 29 ? -3.432 -14.727 -3.664 1 96.56 29 CYS B CA 1
ATOM 1326 C C . CYS B 1 29 ? -4.691 -14.078 -3.1 1 96.56 29 CYS B C 1
ATOM 1328 O O . CYS B 1 29 ? -4.703 -13.633 -1.951 1 96.56 29 CYS B O 1
ATOM 1330 N N . ASP B 1 30 ? -5.75 -14.094 -3.834 1 95.44 30 ASP B N 1
ATOM 1331 C CA . ASP B 1 30 ? -7.031 -13.555 -3.389 1 95.44 30 ASP B CA 1
ATOM 1332 C C . ASP B 1 30 ? -7.547 -14.312 -2.166 1 95.44 30 ASP B C 1
ATOM 1334 O O . ASP B 1 30 ? -7.953 -13.703 -1.177 1 95.44 30 ASP B O 1
ATOM 1338 N N . ARG B 1 31 ? -7.504 -15.492 -2.291 1 95.25 31 ARG B N 1
ATOM 1339 C CA . ARG B 1 31 ? -8.039 -16.344 -1.233 1 95.25 31 ARG B CA 1
ATOM 1340 C C . ARG B 1 31 ? -7.184 -16.25 0.029 1 95.25 31 ARG B C 1
ATOM 1342 O O . ARG B 1 31 ? -7.715 -16.234 1.142 1 95.25 31 ARG B O 1
ATOM 1349 N N . PHE B 1 32 ? -5.891 -16.219 -0.177 1 97 32 PHE B N 1
ATOM 1350 C CA . PHE B 1 32 ? -5.012 -16.047 0.974 1 97 32 PHE B CA 1
ATOM 1351 C C . PHE B 1 32 ? -5.348 -14.766 1.719 1 97 32 PHE B C 1
ATOM 1353 O O . PHE B 1 32 ? -5.457 -14.758 2.947 1 97 32 PHE B O 1
ATOM 1360 N N . ALA B 1 33 ? -5.484 -13.711 0.966 1 96.12 33 ALA B N 1
ATOM 1361 C CA . ALA B 1 33 ? -5.777 -12.414 1.579 1 96.12 33 ALA B CA 1
ATOM 1362 C C . ALA B 1 33 ? -7.117 -12.445 2.311 1 96.12 33 ALA B C 1
ATOM 1364 O O . ALA B 1 33 ? -7.227 -11.961 3.439 1 96.12 33 ALA B O 1
ATOM 1365 N N . GLU B 1 34 ? -8.055 -13.008 1.728 1 95.44 34 GLU B N 1
ATOM 1366 C CA . GLU B 1 34 ? -9.391 -13.117 2.309 1 95.44 34 GLU B CA 1
ATOM 1367 C C . GLU B 1 34 ? -9.359 -13.859 3.641 1 95.44 34 GLU B C 1
ATOM 1369 O O . GLU B 1 34 ? -10.078 -13.5 4.578 1 95.44 34 GLU B O 1
ATOM 1374 N N . THR B 1 35 ? -8.578 -14.781 3.672 1 95.81 35 THR B N 1
ATOM 1375 C CA . THR B 1 35 ? -8.477 -15.594 4.879 1 95.81 35 THR B CA 1
ATOM 1376 C C . THR B 1 35 ? -7.621 -14.891 5.93 1 95.81 35 THR B C 1
ATOM 1378 O O . THR B 1 35 ? -7.961 -14.891 7.113 1 95.81 35 THR B O 1
ATOM 1381 N N . LEU B 1 36 ? -6.598 -14.32 5.543 1 96.62 36 LEU B N 1
ATOM 1382 C CA . LEU B 1 36 ? -5.652 -13.688 6.453 1 96.62 36 LEU B CA 1
ATOM 1383 C C . LEU B 1 36 ? -6.316 -12.539 7.211 1 96.62 36 LEU B C 1
ATOM 1385 O O . LEU B 1 36 ? -6.09 -12.375 8.414 1 96.62 36 LEU B O 1
ATOM 1389 N N . ILE B 1 37 ? -7.074 -11.789 6.543 1 95.12 37 ILE B N 1
ATOM 1390 C CA . ILE B 1 37 ? -7.625 -10.555 7.09 1 95.12 37 ILE B CA 1
ATOM 1391 C C . ILE B 1 37 ? -8.422 -10.859 8.359 1 95.12 37 ILE B C 1
ATOM 1393 O O . ILE B 1 37 ? -8.438 -10.07 9.297 1 95.12 37 ILE B O 1
ATOM 1397 N N . ASP B 1 38 ? -8.984 -12.016 8.43 1 93.19 38 ASP B N 1
ATOM 1398 C CA . ASP B 1 38 ? -9.82 -12.367 9.57 1 93.19 38 ASP B CA 1
ATOM 1399 C C . ASP B 1 38 ? -9.141 -13.414 10.445 1 93.19 38 ASP B C 1
ATOM 1401 O O . ASP B 1 38 ? -9.734 -13.922 11.398 1 93.19 38 ASP B O 1
ATOM 1405 N N . CYS B 1 39 ? -7.949 -13.742 10.172 1 93.56 39 CYS B N 1
ATOM 1406 C CA . CYS B 1 39 ? -7.25 -14.797 10.898 1 93.56 39 CYS B CA 1
ATOM 1407 C C . CYS B 1 39 ? -6.707 -14.273 12.219 1 93.56 39 CYS B C 1
ATOM 1409 O O . CYS B 1 39 ? -5.953 -13.297 12.25 1 93.56 39 CYS B O 1
ATOM 1411 N N . SER B 1 40 ? -7.023 -14.875 13.281 1 91.62 40 SER B N 1
ATOM 1412 C CA . SER B 1 40 ? -6.566 -14.453 14.602 1 91.62 40 SER B CA 1
ATOM 1413 C C . SER B 1 40 ? -5.66 -15.508 15.242 1 91.62 40 SER B C 1
ATOM 1415 O O . SER B 1 40 ? -4.988 -15.234 16.234 1 91.62 40 SER B O 1
ATOM 1417 N N . ASP B 1 41 ? -5.637 -16.703 14.711 1 92.81 41 ASP B N 1
ATOM 1418 C CA . ASP B 1 41 ? -4.781 -17.781 15.211 1 92.81 41 ASP B CA 1
ATOM 1419 C C . ASP B 1 41 ? -3.336 -17.578 14.758 1 92.81 41 ASP B C 1
ATOM 1421 O O . ASP B 1 41 ? -3.045 -17.656 13.562 1 92.81 41 ASP B O 1
ATOM 1425 N N . PRO B 1 42 ? -2.436 -17.484 15.688 1 91.62 42 PRO B N 1
ATOM 1426 C CA . PRO B 1 42 ? -1.053 -17.172 15.312 1 91.62 42 PRO B CA 1
ATOM 1427 C C . PRO B 1 42 ? -0.394 -18.297 14.516 1 91.62 42 PRO B C 1
ATOM 1429 O O . PRO B 1 42 ? 0.384 -18.016 13.594 1 91.62 42 PRO B O 1
ATOM 1432 N N . THR B 1 43 ? -0.663 -19.469 14.914 1 93.06 43 THR B N 1
ATOM 1433 C CA . THR B 1 43 ? -0.067 -20.594 14.211 1 93.06 43 THR B CA 1
ATOM 1434 C C . THR B 1 43 ? -0.577 -20.672 12.781 1 93.06 43 THR B C 1
ATOM 1436 O O . THR B 1 43 ? 0.207 -20.859 11.844 1 93.06 43 THR B O 1
ATOM 1439 N N . TYR B 1 44 ? -1.863 -20.562 12.617 1 93.88 44 TYR B N 1
ATOM 1440 C CA . TYR B 1 44 ? -2.449 -20.578 11.281 1 93.88 44 TYR B CA 1
ATOM 1441 C C . TYR B 1 44 ? -1.968 -19.406 10.453 1 93.88 44 TYR B C 1
ATOM 1443 O O . TYR B 1 44 ? -1.676 -19.547 9.266 1 93.88 44 TYR B O 1
ATOM 1451 N N . LYS B 1 45 ? -1.89 -18.25 11.062 1 95 45 LYS B N 1
ATOM 1452 C CA . LYS B 1 45 ? -1.396 -17.062 10.391 1 95 45 LYS B CA 1
ATOM 1453 C C . LYS B 1 45 ? -0.001 -17.281 9.812 1 95 45 LYS B C 1
ATOM 1455 O O . LYS B 1 45 ? 0.254 -16.969 8.648 1 95 45 LYS B O 1
ATOM 1460 N N . MET B 1 46 ? 0.827 -17.891 10.625 1 95.38 46 MET B N 1
ATOM 1461 C CA . MET B 1 46 ? 2.197 -18.141 10.18 1 95.38 46 MET B CA 1
ATOM 1462 C C . MET B 1 46 ? 2.223 -19.109 9 1 95.38 46 MET B C 1
ATOM 1464 O O . MET B 1 46 ? 2.971 -18.906 8.047 1 95.38 46 MET B O 1
ATOM 1468 N N . ALA B 1 47 ? 1.472 -20.094 9.086 1 94.88 47 ALA B N 1
ATOM 1469 C CA . ALA B 1 47 ? 1.391 -21.062 8 1 94.88 47 ALA B CA 1
ATOM 1470 C C . ALA B 1 47 ? 0.87 -20.422 6.719 1 94.88 47 ALA B C 1
ATOM 1472 O O . ALA B 1 47 ? 1.396 -20.672 5.633 1 94.88 47 ALA B O 1
ATOM 1473 N N . LEU B 1 48 ? -0.131 -19.562 6.875 1 96.38 48 LEU B N 1
ATOM 1474 C CA . LEU B 1 48 ? -0.708 -18.859 5.738 1 96.38 48 LEU B CA 1
ATOM 1475 C C . LEU B 1 48 ? 0.323 -17.938 5.09 1 96.38 48 LEU B C 1
ATOM 1477 O O . LEU B 1 48 ? 0.448 -17.906 3.863 1 96.38 48 LEU B O 1
ATOM 1481 N N . LEU B 1 49 ? 1.036 -17.25 5.914 1 97.38 49 LEU B N 1
ATOM 1482 C CA . LEU B 1 49 ? 2.082 -16.375 5.414 1 97.38 49 LEU B CA 1
ATOM 1483 C C . LEU B 1 49 ? 3.143 -17.156 4.652 1 97.38 49 LEU B C 1
ATOM 1485 O O . LEU B 1 49 ? 3.643 -16.688 3.625 1 97.38 49 LEU B O 1
ATOM 1489 N N . GLY B 1 50 ? 3.455 -18.281 5.152 1 96.88 50 GLY B N 1
ATOM 1490 C CA . GLY B 1 50 ? 4.387 -19.156 4.445 1 96.88 50 GLY B CA 1
ATOM 1491 C C . GLY B 1 50 ? 3.906 -19.547 3.061 1 96.88 50 GLY B C 1
ATOM 1492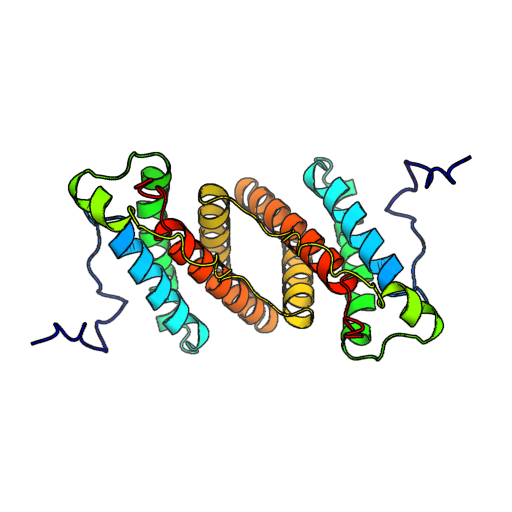 O O . GLY B 1 50 ? 4.664 -19.469 2.092 1 96.88 50 GLY B O 1
ATOM 1493 N N . ARG B 1 51 ? 2.67 -19.953 3.02 1 96.69 51 ARG B N 1
ATOM 1494 C CA . ARG B 1 51 ? 2.082 -20.344 1.74 1 96.69 51 ARG B CA 1
ATOM 1495 C C . ARG B 1 51 ? 2.01 -19.141 0.791 1 96.69 51 ARG B C 1
ATOM 1497 O O . ARG B 1 51 ? 2.305 -19.281 -0.399 1 96.69 51 ARG B O 1
ATOM 1504 N N . MET B 1 52 ? 1.687 -18.031 1.295 1 97.25 52 MET B N 1
ATOM 1505 C CA . MET B 1 52 ? 1.642 -16.797 0.511 1 97.25 52 MET B CA 1
ATOM 1506 C C . MET B 1 52 ? 3.012 -16.484 -0.076 1 97.25 52 MET B C 1
ATOM 1508 O O . MET B 1 52 ? 3.125 -16.141 -1.258 1 97.25 52 MET B O 1
ATOM 1512 N N . GLY B 1 53 ? 3.98 -16.578 0.803 1 97.94 53 GLY B N 1
ATOM 1513 C CA . GLY B 1 53 ? 5.34 -16.344 0.345 1 97.94 53 GLY B CA 1
ATOM 1514 C C . GLY B 1 53 ? 5.758 -17.25 -0.796 1 97.94 53 GLY B C 1
ATOM 1515 O O . GLY B 1 53 ? 6.371 -16.797 -1.764 1 97.94 53 GLY B O 1
ATOM 1516 N N . ALA B 1 54 ? 5.48 -18.5 -0.67 1 97.38 54 ALA B N 1
ATOM 1517 C CA . ALA B 1 54 ? 5.801 -19.469 -1.713 1 97.38 54 ALA B CA 1
ATOM 1518 C C . ALA B 1 54 ? 5.078 -19.141 -3.016 1 97.38 54 ALA B C 1
ATOM 1520 O O . ALA B 1 54 ? 5.668 -19.203 -4.094 1 97.38 54 ALA B O 1
ATOM 1521 N N . CYS B 1 55 ? 3.85 -18.781 -2.895 1 97.94 55 CYS B N 1
ATOM 1522 C CA . CYS B 1 55 ? 3.047 -18.422 -4.059 1 97.94 55 CYS B CA 1
ATOM 1523 C C . CYS B 1 55 ? 3.637 -17.203 -4.77 1 97.94 55 CYS B C 1
ATOM 1525 O O . CYS B 1 55 ? 3.799 -17.219 -5.992 1 97.94 55 CYS B O 1
ATOM 1527 N N . LEU B 1 56 ? 4.012 -16.188 -4.066 1 98.56 56 LEU B N 1
ATOM 1528 C CA . LEU B 1 56 ? 4.594 -14.969 -4.625 1 98.56 56 LEU B CA 1
ATOM 1529 C C . LEU B 1 56 ? 5.938 -15.266 -5.285 1 98.56 56 LEU B C 1
ATOM 1531 O O . LEU B 1 56 ? 6.262 -14.688 -6.324 1 98.56 56 LEU B O 1
ATOM 1535 N N . ALA B 1 57 ? 6.656 -16.125 -4.672 1 98 57 ALA B N 1
ATOM 1536 C CA . ALA B 1 57 ? 7.953 -16.5 -5.227 1 98 57 ALA B CA 1
ATOM 1537 C C . ALA B 1 57 ? 7.797 -17.172 -6.594 1 98 57 ALA B C 1
ATOM 1539 O O . ALA B 1 57 ? 8.648 -17 -7.473 1 98 57 ALA B O 1
ATOM 1540 N N . LEU B 1 58 ? 6.75 -17.828 -6.762 1 98 58 LEU B N 1
ATOM 1541 C CA . LEU B 1 58 ? 6.488 -18.484 -8.039 1 98 58 LEU B CA 1
ATOM 1542 C C . LEU B 1 58 ? 6 -17.469 -9.078 1 98 58 LEU B C 1
ATOM 1544 O O . LEU B 1 58 ? 6.273 -17.625 -10.266 1 98 58 LEU B O 1
ATOM 1548 N N . LEU B 1 59 ? 5.305 -16.484 -8.625 1 98.25 59 LEU B N 1
ATOM 1549 C CA . LEU B 1 59 ? 4.723 -15.5 -9.531 1 98.25 59 LEU B CA 1
ATOM 1550 C C . LEU B 1 59 ? 5.789 -14.539 -10.055 1 98.25 59 LEU B C 1
ATOM 1552 O O . LEU B 1 59 ? 5.727 -14.094 -11.203 1 98.25 59 LEU B O 1
ATOM 1556 N N . ARG B 1 60 ? 6.773 -14.258 -9.32 1 97.31 60 ARG B N 1
ATOM 1557 C CA . ARG B 1 60 ? 7.742 -13.211 -9.609 1 97.31 60 ARG B CA 1
ATOM 1558 C C . ARG B 1 60 ? 8.398 -13.43 -10.969 1 97.31 60 ARG B C 1
ATOM 1560 O O . ARG B 1 60 ? 8.398 -12.539 -11.82 1 97.31 60 ARG B O 1
ATOM 1567 N N . PRO B 1 61 ? 8.891 -14.555 -11.281 1 95.69 61 PRO B N 1
ATOM 1568 C CA . PRO B 1 61 ? 9.539 -14.742 -12.578 1 95.69 61 PRO B CA 1
ATOM 1569 C C . PRO B 1 61 ? 8.562 -14.703 -13.742 1 95.69 61 PRO B C 1
ATOM 1571 O O . PRO B 1 61 ? 8.953 -14.414 -14.883 1 95.69 61 PRO B O 1
ATOM 1574 N N . THR B 1 62 ? 7.344 -14.953 -13.477 1 94.62 62 THR B N 1
ATOM 1575 C CA . THR B 1 62 ? 6.348 -15.023 -14.539 1 94.62 62 THR B CA 1
ATOM 1576 C C . THR B 1 62 ? 5.957 -13.625 -15.016 1 94.62 62 THR B C 1
ATOM 1578 O O . THR B 1 62 ? 5.375 -13.469 -16.094 1 94.62 62 THR B O 1
ATOM 1581 N N . LEU B 1 63 ? 6.223 -12.695 -14.234 1 95.31 63 LEU B N 1
ATOM 1582 C CA . LEU B 1 63 ? 5.82 -11.328 -14.547 1 95.31 63 LEU B CA 1
ATOM 1583 C C . LEU B 1 63 ? 6.523 -10.828 -15.805 1 95.31 63 LEU B C 1
ATOM 1585 O O . LEU B 1 63 ? 6.027 -9.922 -16.484 1 95.31 63 LEU B O 1
ATOM 1589 N N . ASP B 1 64 ? 7.605 -11.422 -16.109 1 93.25 64 ASP B N 1
ATOM 1590 C CA . ASP B 1 64 ? 8.383 -11.016 -17.281 1 93.25 64 ASP B CA 1
ATOM 1591 C C . ASP B 1 64 ? 8.125 -11.938 -18.469 1 93.25 64 ASP B C 1
ATOM 1593 O O . ASP B 1 64 ? 8.664 -11.727 -19.547 1 93.25 64 ASP B O 1
ATOM 1597 N N . GLU B 1 65 ? 7.379 -12.891 -18.312 1 92.62 65 GLU B N 1
ATOM 1598 C CA . GLU B 1 65 ? 7.105 -13.867 -19.359 1 92.62 65 GLU B CA 1
ATOM 1599 C C . GLU B 1 65 ? 5.875 -13.484 -20.172 1 92.62 65 GLU B C 1
ATOM 1601 O O . GLU B 1 65 ? 4.949 -12.859 -19.656 1 92.62 65 GLU B O 1
ATOM 1606 N N . PRO B 1 66 ? 5.918 -13.906 -21.422 1 90.94 66 PRO B N 1
ATOM 1607 C CA . PRO B 1 66 ? 4.699 -13.688 -22.203 1 90.94 66 PRO B CA 1
ATOM 1608 C C . PRO B 1 66 ? 3.523 -14.523 -21.703 1 90.94 66 PRO B C 1
ATOM 1610 O O . PRO B 1 66 ? 3.723 -15.531 -21 1 90.94 66 PRO B O 1
ATOM 1613 N N . ILE B 1 67 ? 2.355 -14.031 -22 1 91.62 67 ILE B N 1
ATOM 1614 C CA . ILE B 1 67 ? 1.161 -14.789 -21.656 1 91.62 67 ILE B CA 1
ATOM 1615 C C . ILE B 1 67 ? 1.169 -16.125 -22.406 1 91.62 67 ILE B C 1
ATOM 1617 O O . ILE B 1 67 ? 1.283 -16.156 -23.641 1 91.62 67 ILE B O 1
ATOM 1621 N N . PRO B 1 68 ? 1.037 -17.172 -21.609 1 92.31 68 PRO B N 1
ATOM 1622 C CA . PRO B 1 68 ? 0.943 -18.469 -22.297 1 92.31 68 PRO B CA 1
ATOM 1623 C C . PRO B 1 68 ? -0.175 -18.5 -23.344 1 92.31 68 PRO B C 1
ATOM 1625 O O . PRO B 1 68 ? -1.249 -17.938 -23.109 1 92.31 68 PRO B O 1
ATOM 1628 N N . PRO B 1 69 ? 0.024 -19.172 -24.406 1 92.06 69 PRO B N 1
ATOM 1629 C CA . PRO B 1 69 ? -0.944 -19.188 -25.5 1 92.06 69 PRO B CA 1
ATOM 1630 C C . PRO B 1 69 ? -2.328 -19.656 -25.062 1 92.06 69 PRO B C 1
ATOM 1632 O O . PRO B 1 69 ? -3.34 -19.125 -25.516 1 92.06 69 PRO B O 1
ATOM 1635 N N . HIS B 1 70 ? -2.363 -20.641 -24.266 1 93.25 70 HIS B N 1
ATOM 1636 C CA . HIS B 1 70 ? -3.643 -21.234 -23.875 1 93.25 70 HIS B CA 1
ATOM 1637 C C . HIS B 1 70 ? -4.438 -20.266 -23 1 93.25 70 HIS B C 1
ATOM 1639 O O . HIS B 1 70 ? -5.613 -20.5 -22.719 1 93.25 70 HIS B O 1
ATOM 1645 N N . LEU B 1 71 ? -3.785 -19.172 -22.516 1 92.06 71 LEU B N 1
ATOM 1646 C CA . LEU B 1 71 ? -4.457 -18.203 -21.656 1 92.06 71 LEU B CA 1
ATOM 1647 C C . LEU B 1 71 ? -4.832 -16.938 -22.422 1 92.06 71 LEU B C 1
ATOM 1649 O O . LEU B 1 71 ? -5.523 -16.062 -21.906 1 92.06 71 LEU B O 1
ATOM 1653 N N . ILE B 1 72 ? -4.477 -16.703 -23.625 1 89.75 72 ILE B N 1
ATOM 1654 C CA . ILE B 1 72 ? -4.641 -15.484 -24.406 1 89.75 72 ILE B CA 1
ATOM 1655 C C . ILE B 1 72 ? -6.121 -15.117 -24.484 1 89.75 72 ILE B C 1
ATOM 1657 O O . ILE B 1 72 ? -6.484 -13.945 -24.359 1 89.75 72 ILE B O 1
ATOM 1661 N N . GLU B 1 73 ? -6.926 -16.094 -24.656 1 86.25 73 GLU B N 1
ATOM 1662 C CA . GLU B 1 73 ? -8.359 -15.852 -24.797 1 86.25 73 GLU B CA 1
ATOM 1663 C C . GLU B 1 73 ? -8.945 -15.219 -23.547 1 86.25 73 GLU B C 1
ATOM 1665 O O . GLU B 1 73 ? -9.875 -14.422 -23.609 1 86.25 73 GLU B O 1
ATOM 1670 N N . ARG B 1 74 ? -8.344 -15.555 -22.422 1 84.81 74 ARG B N 1
ATOM 1671 C CA . ARG B 1 74 ? -8.828 -15.047 -21.141 1 84.81 74 ARG B CA 1
ATOM 1672 C C . ARG B 1 74 ? -8.531 -13.562 -20.984 1 84.81 74 ARG B C 1
ATOM 1674 O O . ARG B 1 74 ? -9.164 -12.875 -20.188 1 84.81 74 ARG B O 1
ATOM 1681 N N . PHE B 1 75 ? -7.633 -13.047 -21.766 1 88.44 75 PHE B N 1
ATOM 1682 C CA . PHE B 1 75 ? -7.188 -11.672 -21.594 1 88.44 75 PHE B CA 1
ATOM 1683 C C . PHE B 1 75 ? -7.711 -10.789 -22.719 1 88.44 75 PHE B C 1
ATOM 1685 O O . PHE B 1 75 ? -7.43 -9.594 -22.766 1 88.44 75 PHE B O 1
ATOM 1692 N N . THR B 1 76 ? -8.383 -11.367 -23.609 1 82.94 76 THR B N 1
ATOM 1693 C CA . THR B 1 76 ? -8.945 -10.633 -24.734 1 82.94 76 THR B CA 1
ATOM 1694 C C . THR B 1 76 ? -10.414 -10.305 -24.5 1 82.94 76 THR B C 1
ATOM 1696 O O . THR B 1 76 ? -11.227 -11.211 -24.281 1 82.94 76 THR B O 1
ATOM 1699 N N . VAL B 1 77 ? -10.672 -9.156 -24.172 1 76.5 77 VAL B N 1
ATOM 1700 C CA . VAL B 1 77 ? -12.062 -8.773 -23.969 1 76.5 77 VAL B CA 1
ATOM 1701 C C . VAL B 1 77 ? -12.469 -7.727 -25 1 76.5 77 VAL B C 1
ATOM 1703 O O . VAL B 1 77 ? -11.617 -7.059 -25.594 1 76.5 77 VAL B O 1
ATOM 1706 N N . GLU B 1 78 ? -13.727 -7.766 -25.188 1 73.69 78 GLU B N 1
ATOM 1707 C CA . GLU B 1 78 ? -14.258 -6.82 -26.156 1 73.69 78 GLU B CA 1
ATOM 1708 C C . GLU B 1 78 ? -14.211 -5.391 -25.609 1 73.69 78 GLU B C 1
ATOM 1710 O O . GLU B 1 78 ? -13.938 -4.449 -26.359 1 73.69 78 GLU B O 1
ATOM 1715 N N . THR B 1 79 ? -14.664 -5.324 -24.297 1 68.25 79 THR B N 1
ATOM 1716 C CA . THR B 1 79 ? -14.609 -4.02 -23.656 1 68.25 79 THR B CA 1
ATOM 1717 C C . THR B 1 79 ? -13.836 -4.098 -22.344 1 68.25 79 THR B C 1
ATOM 1719 O O . THR B 1 79 ? -14.008 -5.047 -21.562 1 68.25 79 THR B O 1
ATOM 1722 N N . LEU B 1 80 ? -12.875 -3.275 -22.297 1 64.19 80 LEU B N 1
ATOM 1723 C CA . LEU B 1 80 ? -12.117 -3.244 -21.062 1 64.19 80 LEU B CA 1
ATOM 1724 C C . LEU B 1 80 ? -13.008 -2.85 -19.891 1 64.19 80 LEU B C 1
ATOM 1726 O O . LEU B 1 80 ? -13.75 -1.865 -19.969 1 64.19 80 LEU B O 1
ATOM 1730 N N . PRO B 1 81 ? -13.109 -3.768 -18.969 1 62.75 81 PRO B N 1
ATOM 1731 C CA . PRO B 1 81 ? -13.867 -3.365 -17.781 1 62.75 81 PRO B CA 1
ATOM 1732 C C . PRO B 1 81 ? -13.297 -2.119 -17.109 1 62.75 81 PRO B C 1
ATOM 1734 O O . PRO B 1 81 ? -12.141 -1.764 -17.359 1 62.75 81 PRO B O 1
ATOM 1737 N N . ASP B 1 82 ? -14.141 -1.353 -16.5 1 59.62 82 ASP B N 1
ATOM 1738 C CA . ASP B 1 82 ? -13.68 -0.208 -15.727 1 59.62 82 ASP B CA 1
ATOM 1739 C C . ASP B 1 82 ? -12.602 -0.624 -14.727 1 59.62 82 ASP B C 1
ATOM 1741 O O . ASP B 1 82 ? -12.734 -1.652 -14.062 1 59.62 82 ASP B O 1
ATOM 1745 N N . PRO B 1 83 ? -11.523 -0.026 -14.891 1 55.06 83 PRO B N 1
ATOM 1746 C CA . PRO B 1 83 ? -10.477 -0.367 -13.93 1 55.06 83 PRO B CA 1
ATOM 1747 C C . PRO B 1 83 ? -10.961 -0.338 -12.484 1 55.06 83 PRO B C 1
ATOM 1749 O O . PRO B 1 83 ? -11.633 0.616 -12.078 1 55.06 83 PRO B O 1
ATOM 1752 N N . GLN B 1 84 ? -11.445 -1.348 -11.945 1 57.22 84 GLN B N 1
ATOM 1753 C CA . GLN B 1 84 ? -11.758 -1.365 -10.523 1 57.22 84 GLN B CA 1
ATOM 1754 C C . GLN B 1 84 ? -10.492 -1.417 -9.68 1 57.22 84 GLN B C 1
ATOM 1756 O O . GLN B 1 84 ? -9.695 -2.352 -9.797 1 57.22 84 GLN B O 1
ATOM 1761 N N . PRO B 1 85 ? -10.148 -0.15 -9.125 1 60.44 85 PRO B N 1
ATOM 1762 C CA . PRO B 1 85 ? -8.945 -0.294 -8.305 1 60.44 85 PRO B CA 1
ATOM 1763 C C . PRO B 1 85 ? -9.18 -1.157 -7.062 1 60.44 85 PRO B C 1
ATOM 1765 O O . PRO B 1 85 ? -10.25 -1.093 -6.457 1 60.44 85 PRO B O 1
ATOM 1768 N N . PHE B 1 86 ? -8.523 -2.236 -6.977 1 72.75 86 PHE B N 1
ATOM 1769 C CA . PHE B 1 86 ? -8.703 -3.078 -5.797 1 72.75 86 PHE B CA 1
ATOM 1770 C C . PHE B 1 86 ? -7.918 -2.527 -4.613 1 72.75 86 PHE B C 1
ATOM 1772 O O . PHE B 1 86 ? -8.055 -3.018 -3.49 1 72.75 86 PHE B O 1
ATOM 1779 N N . PHE B 1 87 ? -7.191 -1.342 -4.73 1 87 87 PHE B N 1
ATOM 1780 C CA . PHE B 1 87 ? -6.527 -0.683 -3.613 1 87 87 PHE B CA 1
ATOM 1781 C C . PHE B 1 87 ? -7.215 0.632 -3.271 1 87 87 PHE B C 1
ATOM 1783 O O . PHE B 1 87 ? -6.867 1.682 -3.812 1 87 87 PHE B O 1
ATOM 1790 N N . GLU B 1 88 ? -8.195 0.503 -2.361 1 88.06 88 GLU B N 1
ATOM 1791 C CA . GLU B 1 88 ? -8.984 1.689 -2.043 1 88.06 88 GLU B CA 1
ATOM 1792 C C . GLU B 1 88 ? -9.07 1.912 -0.535 1 88.06 88 GLU B C 1
ATOM 1794 O O . GLU B 1 88 ? -10.156 1.996 0.028 1 88.06 88 GLU B O 1
ATOM 1799 N N . PRO B 1 89 ? -7.934 2.084 0.057 1 92.62 89 PRO B N 1
ATOM 1800 C CA . PRO B 1 89 ? -7.973 2.449 1.475 1 92.62 89 PRO B CA 1
ATOM 1801 C C . PRO B 1 89 ? -8.547 3.848 1.709 1 92.62 89 PRO B C 1
ATOM 1803 O O . PRO B 1 89 ? -8.398 4.727 0.857 1 92.62 89 PRO B O 1
ATOM 1806 N N . ASP B 1 90 ? -9.242 4.023 2.82 1 92.56 90 ASP B N 1
ATOM 1807 C CA . ASP B 1 90 ? -9.688 5.371 3.158 1 92.56 90 ASP B CA 1
ATOM 1808 C C . ASP B 1 90 ? -8.555 6.176 3.793 1 92.56 90 ASP B C 1
ATOM 1810 O O . ASP B 1 90 ? -7.453 5.656 4 1 92.56 90 ASP B O 1
ATOM 1814 N N . ALA B 1 91 ? -8.82 7.387 4.105 1 94.38 91 ALA B N 1
ATOM 1815 C CA . ALA B 1 91 ? -7.793 8.297 4.598 1 94.38 91 ALA B CA 1
ATOM 1816 C C . ALA B 1 91 ? -7.223 7.816 5.93 1 94.38 91 ALA B C 1
ATOM 1818 O O . ALA B 1 91 ? -6.027 7.969 6.188 1 94.38 91 ALA B O 1
ATOM 1819 N N . HIS B 1 92 ? -8.031 7.254 6.809 1 96.62 92 HIS B N 1
ATOM 1820 C CA . HIS B 1 92 ? -7.551 6.746 8.086 1 96.62 92 HIS B CA 1
ATOM 1821 C C . HIS B 1 92 ? -6.586 5.582 7.891 1 96.62 92 HIS B C 1
ATOM 1823 O O . HIS B 1 92 ? -5.523 5.543 8.508 1 96.62 92 HIS B O 1
ATOM 1829 N N . ALA B 1 93 ? -6.996 4.727 7.051 1 96.75 93 ALA B N 1
ATOM 1830 C CA . ALA B 1 93 ? -6.137 3.582 6.758 1 96.75 93 ALA B CA 1
ATOM 1831 C C . ALA B 1 93 ? -4.816 4.031 6.141 1 96.75 93 ALA B C 1
ATOM 1833 O O . ALA B 1 93 ? -3.746 3.555 6.527 1 96.75 93 ALA B O 1
ATOM 1834 N N . LEU B 1 94 ? -4.891 4.934 5.203 1 97.12 94 LEU B N 1
ATOM 1835 C CA . LEU B 1 94 ? -3.689 5.445 4.555 1 97.12 94 LEU B CA 1
ATOM 1836 C C . LEU B 1 94 ? -2.754 6.086 5.578 1 97.12 94 LEU B C 1
ATOM 1838 O O . LEU B 1 94 ? -1.546 5.836 5.559 1 97.12 94 LEU B O 1
ATOM 1842 N N . CYS B 1 95 ? -3.342 6.883 6.41 1 98.12 95 CYS B N 1
ATOM 1843 C CA . CYS B 1 95 ? -2.537 7.527 7.445 1 98.12 95 CYS B CA 1
ATOM 1844 C C . CYS B 1 95 ? -1.869 6.492 8.336 1 98.12 95 CYS B C 1
ATOM 1846 O O . CYS B 1 95 ? -0.673 6.586 8.625 1 98.12 95 CYS B O 1
ATOM 1848 N N . GLU B 1 96 ? -2.578 5.52 8.742 1 98.06 96 GLU B N 1
ATOM 1849 C CA . GLU B 1 96 ? -2.055 4.461 9.602 1 98.06 96 GLU B CA 1
ATOM 1850 C C . GLU B 1 96 ? -0.939 3.686 8.906 1 98.06 96 GLU B C 1
ATOM 1852 O O . GLU B 1 96 ? 0.096 3.398 9.508 1 98.06 96 GLU B O 1
ATOM 1857 N N . TYR B 1 97 ? -1.166 3.293 7.68 1 98.31 97 TYR B N 1
ATOM 1858 C CA . TYR B 1 97 ? -0.144 2.592 6.91 1 98.31 97 TYR B CA 1
ATOM 1859 C C . TYR B 1 97 ? 1.142 3.406 6.844 1 98.31 97 TYR B C 1
ATOM 1861 O O . TYR B 1 97 ? 2.225 2.893 7.133 1 98.31 97 TYR B O 1
ATOM 1869 N N . CYS B 1 98 ? 0.999 4.652 6.473 1 98.56 98 CYS B N 1
ATOM 1870 C CA . CYS B 1 98 ? 2.17 5.516 6.375 1 98.56 98 CYS B CA 1
ATOM 1871 C C . CYS B 1 98 ? 2.883 5.629 7.715 1 98.56 98 CYS B C 1
ATOM 1873 O O . CYS B 1 98 ? 4.113 5.578 7.777 1 98.56 98 CYS B O 1
ATOM 1875 N N . GLN B 1 99 ? 2.152 5.777 8.766 1 98.5 99 GLN B N 1
ATOM 1876 C CA . GLN B 1 99 ? 2.754 5.863 10.094 1 98.5 99 GLN B CA 1
ATOM 1877 C C . GLN B 1 99 ? 3.52 4.59 10.438 1 98.5 99 GLN B C 1
ATOM 1879 O O . GLN B 1 99 ? 4.652 4.648 10.914 1 98.5 99 GLN B O 1
ATOM 1884 N N . THR B 1 100 ? 2.908 3.531 10.234 1 98.06 100 THR B N 1
ATOM 1885 C CA . THR B 1 100 ? 3.512 2.238 10.539 1 98.06 100 THR B CA 1
ATOM 1886 C C . THR B 1 100 ? 4.805 2.049 9.75 1 98.06 100 THR B C 1
ATOM 1888 O O . THR B 1 100 ? 5.836 1.682 10.32 1 98.06 100 THR B O 1
ATOM 1891 N N . LEU B 1 101 ? 4.793 2.312 8.484 1 98.31 101 LEU B N 1
ATOM 1892 C CA . LEU B 1 101 ? 5.965 2.152 7.633 1 98.31 101 LEU B CA 1
ATOM 1893 C C . LEU B 1 101 ? 7.07 3.119 8.047 1 98.31 101 LEU B C 1
ATOM 1895 O O . LEU B 1 101 ? 8.25 2.758 8.039 1 98.31 101 LEU B O 1
ATOM 1899 N N . THR B 1 102 ? 6.664 4.32 8.352 1 98.12 102 THR B N 1
ATOM 1900 C CA . THR B 1 102 ? 7.629 5.297 8.836 1 98.12 102 THR B CA 1
ATOM 1901 C C . THR B 1 102 ? 8.336 4.785 10.086 1 98.12 102 THR B C 1
ATOM 1903 O O . THR B 1 102 ? 9.562 4.871 10.195 1 98.12 102 THR B O 1
ATOM 1906 N N . GLN B 1 103 ? 7.57 4.262 10.953 1 95.81 103 GLN B N 1
ATOM 1907 C CA . GLN B 1 103 ? 8.133 3.729 12.188 1 95.81 103 GLN B CA 1
ATOM 1908 C C . GLN B 1 103 ? 9.086 2.572 11.906 1 95.81 103 GLN B C 1
ATOM 1910 O O . GLN B 1 103 ? 10.172 2.498 12.484 1 95.81 103 GLN B O 1
ATOM 1915 N N . LEU B 1 104 ? 8.719 1.695 11.086 1 96.25 104 LEU B N 1
ATOM 1916 C CA . LEU B 1 104 ? 9.547 0.545 10.734 1 96.25 104 LEU B CA 1
ATOM 1917 C C . LEU B 1 104 ? 10.852 0.991 10.102 1 96.25 104 LEU B C 1
ATOM 1919 O O . LEU B 1 104 ? 11.914 0.434 10.391 1 96.25 104 LEU B O 1
ATOM 1923 N N . LEU B 1 105 ? 10.789 1.962 9.242 1 96.69 105 LEU B N 1
ATOM 1924 C CA . LEU B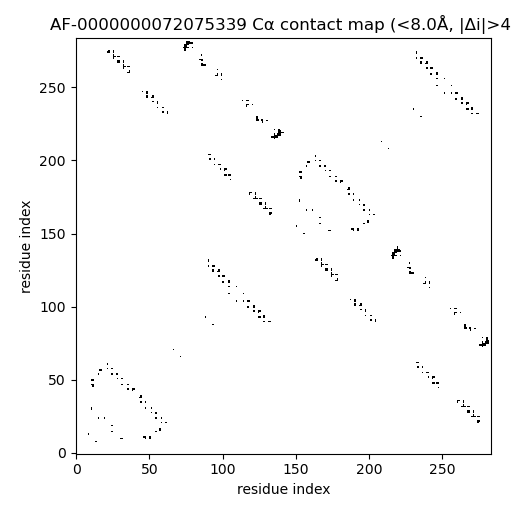 1 105 ? 11.961 2.445 8.523 1 96.69 105 LEU B CA 1
ATOM 1925 C C . LEU B 1 105 ? 12.938 3.117 9.484 1 96.69 105 LEU B C 1
ATOM 1927 O O . LEU B 1 105 ? 14.117 3.279 9.164 1 96.69 105 LEU B O 1
ATOM 1931 N N . CYS B 1 106 ? 12.445 3.521 10.602 1 93.94 106 CYS B N 1
ATOM 1932 C CA . CYS B 1 106 ? 13.312 4.117 11.617 1 93.94 106 CYS B CA 1
ATOM 1933 C C . CYS B 1 106 ? 14.117 3.045 12.344 1 93.94 106 CYS B C 1
ATOM 1935 O O . CYS B 1 106 ? 15.102 3.35 13.008 1 93.94 106 CYS B O 1
ATOM 1937 N N . GLU B 1 107 ? 13.656 1.83 12.148 1 87 107 GLU B N 1
ATOM 1938 C CA . GLU B 1 107 ? 14.383 0.732 12.773 1 87 107 GLU B CA 1
ATOM 1939 C C . GLU B 1 107 ? 15.734 0.507 12.094 1 87 107 GLU B C 1
ATOM 1941 O O . GLU B 1 107 ? 15.82 0.522 10.867 1 87 107 GLU B O 1
ATOM 1946 N N . GLN B 1 108 ? 16.781 0.296 12.742 1 76.25 108 GLN B N 1
ATOM 1947 C CA . GLN B 1 108 ? 18.156 0.229 12.234 1 76.25 108 GLN B CA 1
ATOM 1948 C C . GLN B 1 108 ? 18.5 -1.175 11.742 1 76.25 108 GLN B C 1
ATOM 1950 O O . GLN B 1 108 ? 19.453 -1.363 11 1 76.25 108 GLN B O 1
ATOM 1955 N N . SER B 1 109 ? 17.75 -2.061 11.852 1 83.25 109 SER B N 1
ATOM 1956 C CA . SER B 1 109 ? 18.125 -3.445 11.578 1 83.25 109 SER B CA 1
ATOM 1957 C C . SER B 1 109 ? 17.516 -3.932 10.273 1 83.25 109 SER B C 1
ATOM 1959 O O . SER B 1 109 ? 17.578 -5.121 9.953 1 83.25 109 SER B O 1
ATOM 1961 N N . LEU B 1 110 ? 17.109 -3.104 9.414 1 88.62 110 LEU B N 1
ATOM 1962 C CA . LEU B 1 110 ? 16.469 -3.557 8.18 1 88.62 110 LEU B CA 1
ATOM 1963 C C . LEU B 1 110 ? 17.516 -3.891 7.117 1 88.62 110 LEU B C 1
ATOM 1965 O O . LEU B 1 110 ? 18.516 -3.18 6.977 1 88.62 110 LEU B O 1
ATOM 1969 N N . LEU B 1 111 ? 17.234 -4.988 6.422 1 90.56 111 LEU B N 1
ATOM 1970 C CA . LEU B 1 111 ? 18.031 -5.305 5.25 1 90.56 111 LEU B CA 1
ATOM 1971 C C . LEU B 1 111 ? 17.859 -4.246 4.168 1 90.56 111 LEU B C 1
ATOM 1973 O O . LEU B 1 111 ? 16.797 -3.641 4.051 1 90.56 111 LEU B O 1
ATOM 1977 N N . SER B 1 112 ? 18.891 -4.07 3.357 1 92.5 112 SER B N 1
ATOM 1978 C CA . SER B 1 112 ? 18.891 -3.027 2.336 1 92.5 112 SER B CA 1
ATOM 1979 C C . SER B 1 112 ? 17.719 -3.188 1.374 1 92.5 112 SER B C 1
ATOM 1981 O O . SER B 1 112 ? 17.047 -2.209 1.038 1 92.5 112 SER B O 1
ATOM 1983 N N . GLU B 1 113 ? 17.484 -4.387 0.932 1 93.56 113 GLU B N 1
ATOM 1984 C CA . GLU B 1 113 ? 16.406 -4.648 -0.006 1 93.56 113 GLU B CA 1
ATOM 1985 C C . GLU B 1 113 ? 15.039 -4.352 0.628 1 93.56 113 GLU B C 1
ATOM 1987 O O . GLU B 1 113 ? 14.156 -3.801 -0.024 1 93.56 113 GLU B O 1
ATOM 1992 N N . THR B 1 114 ? 14.914 -4.746 1.853 1 94.94 114 THR B N 1
ATOM 1993 C CA . THR B 1 114 ? 13.695 -4.484 2.602 1 94.94 114 THR B CA 1
ATOM 1994 C C . THR B 1 114 ? 13.477 -2.986 2.781 1 94.94 114 THR B C 1
ATOM 1996 O O . THR B 1 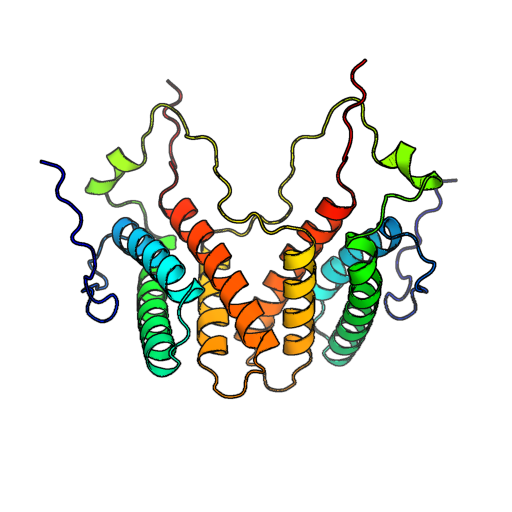114 ? 12.375 -2.484 2.578 1 94.94 114 THR B O 1
ATOM 1999 N N . GLU B 1 115 ? 14.516 -2.311 3.139 1 95.19 115 GLU B N 1
ATOM 2000 C CA . GLU B 1 115 ? 14.43 -0.864 3.32 1 95.19 115 GLU B CA 1
ATOM 2001 C C . GLU B 1 115 ? 14.008 -0.167 2.031 1 95.19 115 GLU B C 1
ATOM 2003 O O . GLU B 1 115 ? 13.156 0.721 2.051 1 95.19 115 GLU B O 1
ATOM 2008 N N . LYS B 1 116 ? 14.586 -0.566 0.947 1 95.38 116 LYS B N 1
ATOM 2009 C CA . LYS B 1 116 ? 14.266 0.028 -0.345 1 95.38 116 LYS B CA 1
ATOM 2010 C C . LYS B 1 116 ? 12.789 -0.182 -0.691 1 95.38 116 LYS B C 1
ATOM 2012 O O . LYS B 1 116 ? 12.109 0.747 -1.136 1 95.38 116 LYS B O 1
ATOM 2017 N N . SER B 1 117 ? 12.375 -1.342 -0.492 1 97 117 SER B N 1
ATOM 2018 C CA . SER B 1 117 ? 10.992 -1.687 -0.797 1 97 117 SER B CA 1
ATOM 2019 C C . SER B 1 117 ? 10.023 -0.891 0.069 1 97 117 SER B C 1
ATOM 2021 O O . SER B 1 117 ? 9.055 -0.318 -0.438 1 97 117 SER B O 1
ATOM 2023 N N . LEU B 1 118 ? 10.305 -0.848 1.342 1 97.69 118 LEU B N 1
ATOM 2024 C CA . LEU B 1 118 ? 9.43 -0.135 2.264 1 97.69 118 LEU B CA 1
ATOM 2025 C C . LEU B 1 118 ? 9.438 1.362 1.979 1 97.69 118 LEU B C 1
ATOM 2027 O O . LEU B 1 118 ? 8.414 2.031 2.102 1 97.69 118 LEU B O 1
ATOM 2031 N N . LYS B 1 119 ? 10.57 1.867 1.636 1 97.38 119 LYS B N 1
ATOM 2032 C CA . LYS B 1 119 ? 10.688 3.275 1.27 1 97.38 119 LYS B CA 1
ATOM 2033 C C . LYS B 1 119 ? 9.836 3.6 0.047 1 97.38 119 LYS B C 1
ATOM 2035 O O . LYS B 1 119 ? 9.078 4.574 0.051 1 97.38 119 LYS B O 1
ATOM 2040 N N . GLY B 1 120 ? 10.039 2.789 -0.954 1 97.38 120 GLY B N 1
ATOM 2041 C CA . GLY B 1 120 ? 9.219 2.971 -2.145 1 97.38 120 GLY B CA 1
ATOM 2042 C C . GLY B 1 120 ? 7.734 2.924 -1.861 1 97.38 120 GLY B C 1
ATOM 2043 O O . GLY B 1 120 ? 6.98 3.777 -2.332 1 97.38 120 GLY B O 1
ATOM 2044 N N . LEU B 1 121 ? 7.297 1.951 -1.108 1 98.25 121 LEU B N 1
ATOM 2045 C CA . LEU B 1 121 ? 5.891 1.799 -0.747 1 98.25 121 LEU B CA 1
ATOM 2046 C C . LEU B 1 121 ? 5.398 3.008 0.042 1 98.25 121 LEU B C 1
ATOM 2048 O O . LEU B 1 121 ? 4.328 3.547 -0.244 1 98.25 121 LEU B O 1
ATOM 2052 N N . LEU B 1 122 ? 6.145 3.434 1.025 1 98.25 122 LEU B N 1
ATOM 2053 C CA . LEU B 1 122 ? 5.766 4.594 1.824 1 98.25 122 LEU B CA 1
ATOM 2054 C C . LEU B 1 122 ? 5.574 5.824 0.94 1 98.25 122 LEU B C 1
ATOM 2056 O O . LEU B 1 122 ? 4.59 6.551 1.088 1 98.25 122 LEU B O 1
ATOM 2060 N N . CYS B 1 123 ? 6.449 6.02 0.016 1 97.06 123 CYS B N 1
ATOM 2061 C CA . CYS B 1 123 ? 6.379 7.195 -0.842 1 97.06 123 CYS B CA 1
ATOM 2062 C C . CYS B 1 123 ? 5.117 7.172 -1.699 1 97.06 123 CYS B C 1
ATOM 2064 O O . CYS B 1 123 ? 4.41 8.172 -1.801 1 97.06 123 CYS B O 1
ATOM 2066 N N . GLU B 1 124 ? 4.867 6.055 -2.229 1 96.12 124 GLU B N 1
ATOM 2067 C CA . GLU B 1 124 ? 3.664 5.93 -3.049 1 96.12 124 GLU B CA 1
ATOM 2068 C C . GLU B 1 124 ? 2.404 6.164 -2.223 1 96.12 124 GLU B C 1
ATOM 2070 O O . GLU B 1 124 ? 1.479 6.848 -2.672 1 96.12 124 GLU B O 1
ATOM 2075 N N . LEU B 1 125 ? 2.361 5.617 -1.072 1 97.44 125 LEU B N 1
ATOM 2076 C CA . LEU B 1 125 ? 1.201 5.781 -0.203 1 97.44 125 LEU B CA 1
ATOM 2077 C C . LEU B 1 125 ? 1.068 7.23 0.256 1 97.44 125 LEU B C 1
ATOM 2079 O O . LEU B 1 125 ? -0.043 7.75 0.369 1 97.44 125 LEU B O 1
ATOM 2083 N N . MET B 1 126 ? 2.158 7.855 0.524 1 96.88 126 MET B N 1
ATOM 2084 C CA . MET B 1 126 ? 2.15 9.25 0.952 1 96.88 126 MET B CA 1
ATOM 2085 C C . MET B 1 126 ? 1.592 10.156 -0.143 1 96.88 126 MET B C 1
ATOM 2087 O O . MET B 1 126 ? 0.811 11.062 0.137 1 96.88 126 MET B O 1
ATOM 2091 N N . TRP B 1 127 ? 2.041 9.875 -1.332 1 95.19 127 TRP B N 1
ATOM 2092 C CA . TRP B 1 127 ? 1.503 10.633 -2.457 1 95.19 127 TRP B CA 1
ATOM 2093 C C . TRP B 1 127 ? -0.004 10.43 -2.576 1 95.19 127 TRP B C 1
ATOM 2095 O O . TRP B 1 127 ? -0.749 11.391 -2.781 1 95.19 127 TRP B O 1
ATOM 2105 N N . MET B 1 128 ? -0.416 9.242 -2.428 1 94.25 128 MET B N 1
ATOM 2106 C CA . MET B 1 128 ? -1.846 8.961 -2.502 1 94.25 128 MET B CA 1
ATOM 2107 C C . MET B 1 128 ? -2.598 9.656 -1.371 1 94.25 128 MET B C 1
ATOM 2109 O O . MET B 1 128 ? -3.676 10.211 -1.588 1 94.25 128 MET B O 1
ATOM 2113 N N . PHE B 1 129 ? -2.057 9.594 -0.277 1 95.5 129 PHE B N 1
ATOM 2114 C CA . PHE B 1 129 ? -2.662 10.211 0.899 1 95.5 129 PHE B CA 1
ATOM 2115 C C . PHE B 1 129 ? -2.803 11.711 0.71 1 95.5 129 PHE B C 1
ATOM 2117 O O . PHE B 1 129 ? -3.871 12.281 0.957 1 95.5 129 PHE B O 1
ATOM 2124 N N . ALA B 1 130 ? -1.768 12.297 0.29 1 94.38 130 ALA B N 1
ATOM 2125 C CA . ALA B 1 130 ? -1.786 13.742 0.047 1 94.38 130 ALA B CA 1
ATOM 2126 C C . ALA B 1 130 ? -2.842 14.109 -0.991 1 94.38 130 ALA B C 1
ATOM 2128 O O . ALA B 1 130 ? -3.598 15.062 -0.806 1 94.38 130 ALA B O 1
ATOM 2129 N N . ALA B 1 131 ? -2.867 13.375 -2.01 1 91.62 131 ALA B N 1
ATOM 2130 C CA . ALA B 1 131 ? -3.848 13.617 -3.062 1 91.62 131 ALA B CA 1
ATOM 2131 C C . ALA B 1 131 ? -5.27 13.477 -2.531 1 91.62 131 ALA B C 1
ATOM 2133 O O . ALA B 1 131 ? -6.148 14.281 -2.865 1 91.62 131 ALA B O 1
ATOM 2134 N N . ASP B 1 132 ? -5.465 12.516 -1.746 1 91.25 132 ASP B N 1
ATOM 2135 C CA . ASP B 1 132 ? -6.781 12.266 -1.166 1 91.25 132 ASP B CA 1
ATOM 2136 C C . ASP B 1 132 ? -7.227 13.438 -0.296 1 91.25 132 ASP B C 1
ATOM 2138 O O . ASP B 1 132 ? -8.383 13.875 -0.374 1 91.25 132 ASP B O 1
ATOM 2142 N N . LEU B 1 133 ? -6.348 13.859 0.475 1 92.25 133 LEU B N 1
ATOM 2143 C CA . LEU B 1 133 ? -6.66 14.961 1.383 1 92.25 133 LEU B CA 1
ATOM 2144 C C . LEU B 1 133 ? -6.965 16.234 0.606 1 92.25 133 LEU B C 1
ATOM 2146 O O . LEU B 1 133 ? -7.738 17.078 1.066 1 92.25 133 LEU B O 1
ATOM 2150 N N . LYS B 1 134 ? -6.414 16.312 -0.547 1 89.69 134 LYS B N 1
ATOM 2151 C CA . LYS B 1 134 ? -6.555 17.547 -1.326 1 89.69 134 LYS B CA 1
ATOM 2152 C C . LYS B 1 134 ? -7.637 17.391 -2.393 1 89.69 134 LYS B C 1
ATOM 2154 O O . LYS B 1 134 ? -7.953 18.359 -3.102 1 89.69 134 LYS B O 1
ATOM 2159 N N . ALA B 1 135 ? -8.211 16.25 -2.494 1 87.38 135 ALA B N 1
ATOM 2160 C CA . ALA B 1 135 ? -9.219 15.992 -3.521 1 87.38 135 ALA B CA 1
ATOM 2161 C C . ALA B 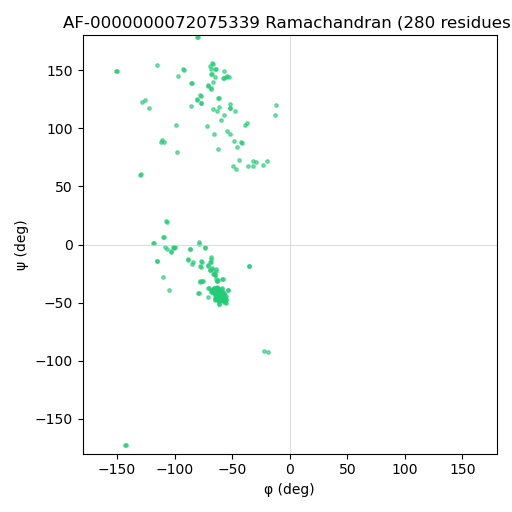1 135 ? -10.5 16.766 -3.24 1 87.38 135 ALA B C 1
ATOM 2163 O O . ALA B 1 135 ? -10.883 16.938 -2.082 1 87.38 135 ALA B O 1
ATOM 2164 N N . PRO B 1 136 ? -11.195 17.031 -4.32 1 82.81 136 PRO B N 1
ATOM 2165 C CA . PRO B 1 136 ? -12.477 17.719 -4.145 1 82.81 136 PRO B CA 1
ATOM 2166 C C . PRO B 1 136 ? -13.516 16.875 -3.422 1 82.81 136 PRO B C 1
ATOM 2168 O O . PRO B 1 136 ? -13.562 15.656 -3.619 1 82.81 136 PRO B O 1
ATOM 2171 N N . ARG B 1 137 ? -14.32 17.406 -2.535 1 76 137 ARG B N 1
ATOM 2172 C CA . ARG B 1 137 ? -15.312 16.656 -1.764 1 76 137 ARG B CA 1
ATOM 2173 C C . ARG B 1 137 ? -16.719 16.906 -2.301 1 76 137 ARG B C 1
ATOM 2175 O O . ARG B 1 137 ? -17.609 16.062 -2.143 1 76 137 ARG B O 1
ATOM 2182 N N . TRP B 1 138 ? -17.266 18.156 -2.77 1 63.09 138 TRP B N 1
ATOM 2183 C CA . TRP B 1 138 ? -18.625 18.5 -3.193 1 63.09 138 TRP B CA 1
ATOM 2184 C C . TRP B 1 138 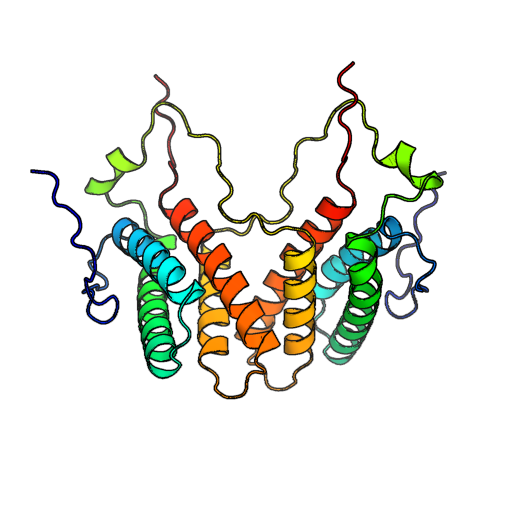? -18.656 18.797 -4.688 1 63.09 138 TRP B C 1
ATOM 2186 O O . TRP B 1 138 ? -17.75 19.438 -5.223 1 63.09 138 TRP B O 1
ATOM 2196 N N . SER B 1 139 ? -18.859 17.766 -5.508 1 54.94 139 SER B N 1
ATOM 2197 C CA . SER B 1 139 ? -19.156 18.234 -6.859 1 54.94 139 SER B CA 1
ATOM 2198 C C . SER B 1 139 ? -20.406 19.109 -6.879 1 54.94 139 SER B C 1
ATOM 2200 O O . SER B 1 139 ? -21.391 18.812 -6.203 1 54.94 139 SER B O 1
ATOM 2202 N N . ALA B 1 140 ? -20.25 20.406 -7.055 1 47.62 140 ALA B N 1
ATOM 2203 C CA . ALA B 1 140 ? -21.391 21.281 -7.273 1 47.62 140 ALA B CA 1
ATOM 2204 C C . ALA B 1 140 ? -22.312 20.734 -8.359 1 47.62 140 ALA B C 1
ATOM 2206 O O . ALA B 1 140 ? -21.906 20.594 -9.516 1 47.62 140 ALA B O 1
ATOM 2207 N N . SER B 1 141 ? -23.016 19.672 -8.258 1 41.03 141 SER B N 1
ATOM 2208 C CA . SER B 1 141 ? -24.078 19.375 -9.211 1 41.03 141 SER B CA 1
ATOM 2209 C C . SER B 1 141 ? -24.953 20.609 -9.453 1 41.03 141 SER B C 1
ATOM 2211 O O . SER B 1 141 ? -25.656 21.062 -8.555 1 41.03 141 SER B O 1
ATOM 2213 N N . HIS B 1 142 ? -24.484 21.656 -10.008 1 35.81 142 HIS B N 1
ATOM 2214 C CA . HIS B 1 142 ? -25.547 22.391 -10.695 1 35.81 142 HIS B CA 1
ATOM 2215 C C . HIS B 1 142 ? -26.125 21.578 -11.852 1 35.81 142 HIS B C 1
ATOM 2217 O O . HIS B 1 142 ? -25.375 20.891 -12.555 1 35.81 142 HIS B O 1
#

Organism: Scandinavium goeteborgense (NCBI:txid1851514)

Solvent-accessible surface area (backbone atoms only — not comparable to full-atom values): 16873 Å² total; per-residue (Å²): 134,71,80,64,76,72,85,73,68,51,73,83,66,62,86,81,58,84,81,50,55,65,60,59,52,26,52,46,40,39,52,51,30,65,50,51,74,72,54,80,52,66,69,60,48,49,51,47,41,50,49,50,48,54,51,51,62,52,45,58,69,50,73,77,47,76,79,55,76,94,48,48,69,77,25,53,36,83,62,78,69,75,82,70,75,51,68,73,72,51,71,67,55,44,50,49,46,44,48,50,48,44,56,56,68,66,46,85,82,63,52,70,70,53,48,51,46,53,48,51,53,40,30,35,50,34,39,29,45,23,48,57,72,60,45,69,80,44,66,53,82,122,130,76,78,64,78,69,86,74,69,50,75,84,65,62,87,79,58,85,83,50,53,64,62,57,51,26,52,47,40,39,53,51,29,63,49,52,74,73,56,79,50,65,70,58,47,49,50,48,41,51,50,49,49,55,52,50,63,54,44,57,71,51,74,77,47,77,80,54,75,94,49,48,70,77,25,50,31,74,64,78,70,74,84,70,75,53,67,74,74,52,70,67,54,42,51,49,46,44,49,48,48,44,55,56,68,66,45,84,82,62,51,70,68,53,46,52,46,51,46,54,51,39,31,33,49,33,38,28,44,24,49,58,71,60,44,68,78,49,72,62,79,122

pLDDT: mean 86.56, std 17.53, range [23.62, 98.56]

Foldseek 3Di:
DPPPPDDPPPLLPDDDDLPDALVVLVVSLVVLVVDLVPDDDPVSNVSSVVSNVVSVVSNVVCVPPDHDPVCVVVVDDPDPPDPPPPDDDDLVVLVVLLVVLVVVLPDPPDDPVRNVVSVVVSVVSVVVNVCNVVDDDDDPPD/DPPPPDDPPPLLPDDDDLPDALVVLVVSLVVLVVDLVPDDDPVSNVSSVVSNVVSVVSNVVCVPPDHDPVCVVVVDDPDDPDPDPPDDDDLVVLVVLLVVLVVVLPDPPDDPVRNVVSVVVSVVSVVVNVCNVVDDDDDPPD